Protein AF-A0AAD6U853-F1 (afdb_monomer)

pLDDT: mean 85.84, std 15.67, range [40.06, 98.5]

Foldseek 3Di:
DKWFWPDAQCLQATFTAHPPPRHGQWGWHFDQDPPPGTAKIFIAGCDDDVPPPNRDTQKMQGPVQCWIGGNNDIDHCVVQKDWDAPDPPGDIWIWGFPDPPTFIWIWDDDDQKIWTWGDDDPPPPPPDDPDDDDDDDDDDDDPDPPPPDDTHTAKMWRRPDDDPPPDRDDTIMIDGDPVCPVPPVVVVSVVRSVVSVVVVVVVVVPDDD

Structure (mmCIF, N/CA/C/O backbone):
data_AF-A0AAD6U853-F1
#
_entry.id   AF-A0AAD6U853-F1
#
loop_
_atom_site.group_PDB
_atom_site.id
_atom_site.type_symbol
_atom_site.label_atom_id
_atom_site.label_alt_id
_atom_site.label_comp_id
_atom_site.label_asym_id
_atom_site.label_entity_id
_atom_site.label_seq_id
_atom_site.pdbx_PDB_ins_code
_atom_site.Cartn_x
_atom_site.Cartn_y
_atom_site.Cartn_z
_atom_site.occupancy
_atom_site.B_iso_or_equiv
_atom_site.auth_seq_id
_atom_site.auth_comp_id
_atom_site.auth_asym_id
_atom_site.auth_atom_id
_atom_site.pdbx_PDB_model_num
ATOM 1 N N . MET A 1 1 ? -2.783 -5.940 12.384 1.00 93.94 1 MET A N 1
ATOM 2 C CA . MET A 1 1 ? -2.433 -6.941 11.362 1.00 93.94 1 MET A CA 1
ATOM 3 C C . MET A 1 1 ? -0.960 -6.801 11.086 1.00 93.94 1 MET A C 1
ATOM 5 O O . MET A 1 1 ? -0.528 -5.733 10.666 1.00 93.94 1 MET A O 1
ATOM 9 N N . ASP A 1 2 ? -0.228 -7.873 11.346 1.00 97.00 2 ASP A N 1
ATOM 10 C CA . ASP A 1 2 ? 1.174 -8.017 10.987 1.00 97.00 2 ASP A CA 1
ATOM 11 C C . ASP A 1 2 ? 1.262 -8.984 9.817 1.00 97.00 2 ASP A C 1
ATOM 13 O O . ASP A 1 2 ? 0.683 -10.073 9.851 1.00 97.00 2 ASP A O 1
ATOM 17 N N . ALA A 1 3 ? 1.944 -8.561 8.764 1.00 97.81 3 ALA A N 1
ATOM 18 C CA . ALA A 1 3 ? 2.076 -9.312 7.535 1.00 97.81 3 ALA A CA 1
ATOM 19 C C . ALA A 1 3 ? 3.433 -9.055 6.882 1.00 97.81 3 ALA A C 1
ATOM 21 O O . ALA A 1 3 ? 4.141 -8.108 7.223 1.00 97.81 3 ALA A O 1
ATOM 22 N N . PHE A 1 4 ? 3.797 -9.880 5.913 1.00 97.50 4 PHE A N 1
ATOM 23 C CA . PHE A 1 4 ? 4.998 -9.681 5.113 1.00 97.50 4 PHE A CA 1
ATOM 24 C C . PHE A 1 4 ? 4.756 -10.055 3.654 1.00 97.50 4 PHE A C 1
ATOM 26 O O . PHE A 1 4 ? 3.827 -10.790 3.322 1.00 97.50 4 PHE A O 1
ATOM 33 N N . PHE A 1 5 ? 5.599 -9.523 2.775 1.00 97.19 5 PHE A N 1
ATOM 34 C CA . PHE A 1 5 ? 5.599 -9.862 1.358 1.00 97.19 5 PHE A CA 1
ATOM 35 C C . PHE A 1 5 ? 6.526 -11.055 1.133 1.00 97.19 5 PHE A C 1
ATOM 37 O O . PHE A 1 5 ? 7.722 -10.979 1.414 1.00 97.19 5 PHE A O 1
ATOM 44 N N . ASP A 1 6 ? 5.996 -12.153 0.599 1.00 95.69 6 ASP A N 1
ATOM 45 C CA . ASP A 1 6 ? 6.772 -13.381 0.380 1.00 95.69 6 ASP A CA 1
ATOM 46 C C . ASP A 1 6 ? 7.827 -13.255 -0.738 1.00 95.69 6 ASP A C 1
ATOM 48 O O . ASP A 1 6 ? 8.760 -14.056 -0.827 1.00 95.69 6 ASP A O 1
ATOM 52 N N . ASN A 1 7 ? 7.719 -12.219 -1.574 1.00 90.69 7 ASN A N 1
ATOM 53 C CA . ASN A 1 7 ? 8.632 -11.958 -2.676 1.00 90.69 7 ASN A CA 1
ATOM 54 C C . ASN A 1 7 ? 9.566 -10.778 -2.387 1.00 90.69 7 ASN A C 1
ATOM 56 O O . ASN A 1 7 ? 9.318 -9.662 -2.849 1.00 90.69 7 ASN A O 1
ATOM 60 N N . LYS A 1 8 ? 10.666 -11.067 -1.672 1.00 84.06 8 LYS A N 1
ATOM 61 C CA . LYS A 1 8 ? 11.844 -10.199 -1.439 1.00 84.06 8 LYS A CA 1
ATOM 62 C C . LYS A 1 8 ? 11.566 -8.712 -1.696 1.00 84.06 8 LYS A C 1
ATOM 64 O O . LYS A 1 8 ? 10.888 -8.077 -0.919 1.00 84.06 8 LYS A O 1
ATOM 69 N N . THR A 1 9 ? 12.070 -8.128 -2.778 1.00 80.56 9 THR A N 1
ATOM 70 C CA . THR A 1 9 ? 11.939 -6.688 -3.049 1.00 80.56 9 THR A CA 1
ATOM 71 C C . THR A 1 9 ? 10.790 -6.348 -3.999 1.00 80.56 9 THR A C 1
ATOM 73 O O . THR A 1 9 ? 10.536 -5.171 -4.258 1.00 80.56 9 THR A O 1
ATOM 76 N N . ASN A 1 10 ? 10.088 -7.349 -4.539 1.00 90.38 10 ASN A N 1
ATOM 77 C CA . ASN A 1 10 ? 9.090 -7.152 -5.581 1.00 90.38 10 ASN A CA 1
ATOM 78 C C . ASN A 1 10 ? 7.674 -7.135 -4.998 1.00 90.38 10 ASN A C 1
ATOM 80 O O . ASN A 1 10 ? 6.937 -8.116 -5.070 1.00 90.38 10 ASN A O 1
ATOM 84 N N . LEU A 1 11 ? 7.269 -5.970 -4.492 1.00 94.31 11 LEU A N 1
ATOM 85 C CA . LEU A 1 11 ? 5.931 -5.765 -3.926 1.00 94.31 11 LEU A CA 1
ATOM 86 C C . LEU A 1 11 ? 4.792 -5.902 -4.945 1.00 94.31 11 LEU A C 1
ATOM 88 O O . LEU A 1 11 ? 3.641 -6.067 -4.556 1.00 94.31 11 LEU A O 1
ATOM 92 N N . VAL A 1 12 ? 5.084 -5.796 -6.244 1.00 95.38 12 VAL A N 1
ATOM 93 C CA . VAL A 1 12 ? 4.067 -5.758 -7.306 1.00 95.38 12 VAL A CA 1
ATOM 94 C C . VAL A 1 12 ? 3.745 -7.141 -7.880 1.00 95.38 12 VAL A C 1
ATOM 96 O O . VAL A 1 12 ? 2.877 -7.261 -8.749 1.00 95.38 12 VAL A O 1
ATOM 99 N N . SER A 1 13 ? 4.424 -8.180 -7.395 1.00 95.81 13 SER A N 1
ATOM 100 C CA . SER A 1 13 ? 4.212 -9.577 -7.768 1.00 95.81 13 SER A CA 1
ATOM 101 C C . SER A 1 13 ? 4.508 -10.485 -6.570 1.00 95.81 13 SER A C 1
ATOM 103 O O . SER A 1 13 ? 5.473 -11.247 -6.592 1.00 95.81 13 SER A O 1
ATOM 105 N N . ALA A 1 14 ? 3.710 -10.374 -5.512 1.00 97.12 14 ALA A N 1
ATOM 106 C CA . ALA A 1 14 ? 3.944 -11.021 -4.221 1.00 97.12 14 ALA A CA 1
ATOM 107 C C . ALA A 1 14 ? 2.636 -11.504 -3.593 1.00 97.12 14 ALA A C 1
ATOM 109 O O . ALA A 1 14 ? 1.564 -10.985 -3.903 1.00 97.12 14 ALA A O 1
ATOM 110 N N . ARG A 1 15 ? 2.723 -12.436 -2.647 1.00 97.69 15 ARG A N 1
ATOM 111 C CA . ARG A 1 15 ? 1.663 -12.686 -1.669 1.00 97.69 15 ARG A CA 1
ATOM 112 C C . ARG A 1 15 ? 1.961 -11.900 -0.401 1.00 97.69 15 ARG A C 1
ATOM 114 O O . ARG A 1 15 ? 3.110 -11.794 0.024 1.00 97.69 15 ARG A O 1
ATOM 121 N N . ILE A 1 16 ? 0.909 -11.339 0.175 1.00 97.62 16 ILE A N 1
ATOM 122 C CA . ILE A 1 16 ? 0.936 -10.736 1.502 1.00 97.62 16 ILE A CA 1
ATOM 123 C C . ILE A 1 16 ? 0.471 -11.826 2.458 1.00 97.62 16 ILE A C 1
ATOM 125 O O . ILE A 1 16 ? -0.694 -12.224 2.407 1.00 97.62 16 ILE A O 1
ATOM 129 N N . CYS A 1 17 ? 1.381 -12.323 3.286 1.00 97.88 17 CYS A N 1
ATOM 130 C CA . CYS A 1 17 ? 1.127 -13.407 4.229 1.00 97.88 17 CYS A CA 1
ATOM 131 C C . CYS A 1 17 ? 1.029 -12.860 5.652 1.00 97.88 17 CYS A C 1
ATOM 133 O O . CYS A 1 17 ? 1.750 -11.924 6.001 1.00 97.88 17 CYS A O 1
ATOM 135 N N . ALA A 1 18 ? 0.149 -13.433 6.468 1.00 97.88 18 ALA A N 1
ATOM 136 C CA . ALA A 1 18 ? 0.074 -13.143 7.891 1.00 97.88 18 ALA A CA 1
ATOM 137 C C . ALA A 1 18 ? 1.385 -13.540 8.583 1.00 97.88 18 ALA A C 1
ATOM 139 O O . ALA A 1 18 ? 1.948 -14.591 8.303 1.00 97.88 18 ALA A O 1
ATOM 140 N N . ALA A 1 19 ? 1.867 -12.714 9.511 1.00 97.00 19 ALA A N 1
ATOM 141 C CA . ALA A 1 19 ? 3.118 -12.989 10.220 1.00 97.00 19 ALA A CA 1
ATOM 142 C C . ALA A 1 19 ? 3.006 -14.115 11.267 1.00 97.00 19 ALA A C 1
ATOM 144 O O . ALA A 1 19 ? 4.027 -14.602 11.743 1.00 97.00 19 ALA A O 1
ATOM 145 N N . LEU A 1 20 ? 1.784 -14.487 11.670 1.00 97.19 20 LEU A N 1
ATOM 146 C CA . LEU A 1 20 ? 1.544 -15.472 12.730 1.00 97.19 20 LEU A CA 1
ATOM 147 C C . LEU A 1 20 ? 1.675 -16.919 12.235 1.00 97.19 20 LEU A C 1
ATOM 149 O O . LEU A 1 20 ? 2.210 -17.762 12.950 1.00 97.19 20 LEU A O 1
ATOM 153 N N . ASP A 1 21 ? 1.152 -17.205 11.046 1.00 97.25 21 ASP A N 1
ATOM 154 C CA . ASP A 1 21 ? 0.959 -18.561 10.521 1.00 97.25 21 ASP A CA 1
ATOM 155 C C . ASP A 1 21 ? 1.285 -18.689 9.023 1.00 97.25 21 ASP A C 1
ATOM 157 O O . ASP A 1 21 ? 0.985 -19.713 8.410 1.00 97.25 21 ASP A O 1
ATOM 161 N N . ASP A 1 22 ? 1.881 -17.654 8.423 1.00 97.19 22 ASP A N 1
ATOM 162 C CA . ASP A 1 22 ? 2.195 -17.555 6.994 1.00 97.19 22 ASP A CA 1
ATOM 163 C C . ASP A 1 22 ? 0.977 -17.723 6.063 1.00 97.19 22 ASP A C 1
ATOM 165 O O . ASP A 1 22 ? 1.134 -17.920 4.850 1.00 97.19 22 ASP A O 1
ATOM 169 N N . ALA A 1 23 ? -0.250 -17.611 6.591 1.00 97.19 23 ALA A N 1
ATOM 170 C CA . ALA A 1 23 ? -1.458 -17.739 5.792 1.00 97.19 23 ALA A CA 1
ATOM 171 C C . ALA A 1 23 ? -1.540 -16.592 4.769 1.00 97.19 23 ALA A C 1
ATOM 173 O O . ALA A 1 23 ? -1.367 -15.421 5.132 1.00 97.19 23 ALA A O 1
ATOM 174 N N . PRO A 1 24 ? -1.805 -16.875 3.480 1.00 97.06 24 PRO A N 1
ATOM 175 C CA . PRO A 1 24 ? -1.943 -15.822 2.487 1.00 97.06 24 PRO A CA 1
ATOM 176 C C . PRO A 1 24 ? -3.200 -15.004 2.798 1.00 97.06 24 PRO A C 1
ATOM 178 O O . PRO A 1 24 ? -4.291 -15.555 2.910 1.00 97.06 24 PRO A O 1
ATOM 181 N N . LEU A 1 25 ? -3.043 -13.687 2.923 1.00 96.56 25 LEU A N 1
ATOM 182 C CA . LEU A 1 25 ? -4.138 -12.733 3.122 1.00 96.56 25 LEU A CA 1
ATOM 183 C C . LEU A 1 25 ? -4.536 -12.097 1.794 1.00 96.56 25 LEU A C 1
ATOM 185 O O . LEU A 1 25 ? -5.710 -12.038 1.444 1.00 96.56 25 LEU A O 1
ATOM 189 N N . TYR A 1 26 ? -3.536 -11.689 1.011 1.00 97.50 26 TYR A N 1
ATOM 190 C CA . TYR A 1 26 ? -3.750 -11.108 -0.307 1.00 97.50 26 TYR A CA 1
ATOM 191 C C . TYR A 1 26 ? -2.734 -11.608 -1.325 1.00 97.50 26 TYR A C 1
ATOM 193 O O . TYR A 1 26 ? -1.603 -11.959 -0.992 1.00 97.50 26 TYR A O 1
ATOM 201 N N . THR A 1 27 ? -3.115 -11.558 -2.598 1.00 97.44 27 THR A N 1
ATOM 202 C CA . THR A 1 27 ? -2.198 -11.746 -3.727 1.00 97.44 27 THR A CA 1
ATOM 203 C C . THR A 1 27 ? -2.092 -10.460 -4.537 1.00 97.44 27 THR A C 1
ATOM 205 O O . THR A 1 27 ? -3.098 -9.930 -5.012 1.00 97.44 27 THR A O 1
ATOM 208 N N . VAL A 1 28 ? -0.866 -9.975 -4.727 1.00 98.06 28 VAL A N 1
ATOM 209 C CA . VAL A 1 28 ? -0.527 -8.829 -5.571 1.00 98.06 28 VAL A CA 1
ATOM 210 C C . VAL A 1 28 ? 0.021 -9.334 -6.899 1.00 98.06 28 VAL A C 1
ATOM 212 O O . VAL A 1 28 ? 1.005 -10.069 -6.935 1.00 98.06 28 VAL A O 1
ATOM 215 N N . ALA A 1 29 ? -0.583 -8.911 -8.005 1.00 97.25 29 ALA A N 1
ATOM 216 C CA . ALA A 1 29 ? -0.118 -9.262 -9.343 1.00 97.25 29 ALA A CA 1
ATOM 217 C C . ALA A 1 29 ? -0.117 -8.040 -10.256 1.00 97.25 29 ALA A C 1
ATOM 219 O O . ALA A 1 29 ? -1.042 -7.231 -10.213 1.00 97.25 29 ALA A O 1
ATOM 220 N N . THR A 1 30 ? 0.887 -7.923 -11.124 1.00 97.12 30 THR A N 1
ATOM 221 C CA . THR A 1 30 ? 0.999 -6.791 -12.051 1.00 97.12 30 THR A CA 1
ATOM 222 C C . THR A 1 30 ? 1.033 -7.238 -13.493 1.00 97.12 30 THR A C 1
ATOM 224 O O . THR A 1 30 ? 1.851 -8.060 -13.889 1.00 97.12 30 THR A O 1
ATOM 227 N N . ALA A 1 31 ? 0.148 -6.650 -14.292 1.00 95.88 31 ALA A N 1
ATOM 228 C CA . ALA A 1 31 ? 0.162 -6.767 -15.735 1.00 95.88 31 ALA A CA 1
ATOM 229 C C . ALA A 1 31 ? 1.143 -5.752 -16.335 1.00 95.88 31 ALA A C 1
ATOM 231 O O . ALA A 1 31 ? 1.129 -4.561 -15.993 1.00 95.88 31 ALA A O 1
ATOM 232 N N . HIS A 1 32 ? 1.959 -6.229 -17.270 1.00 92.31 32 HIS A N 1
ATOM 233 C CA . HIS A 1 32 ? 2.904 -5.429 -18.038 1.00 92.31 32 HIS A CA 1
ATOM 234 C C . HIS A 1 32 ? 2.444 -5.350 -19.494 1.00 92.31 32 HIS A C 1
ATOM 236 O O . HIS A 1 32 ? 1.998 -6.344 -20.063 1.00 92.31 32 HIS A O 1
ATOM 242 N N . ALA A 1 33 ? 2.560 -4.172 -20.102 1.00 88.56 33 ALA A N 1
ATOM 243 C CA . ALA A 1 33 ? 2.450 -4.030 -21.549 1.00 88.56 33 ALA A CA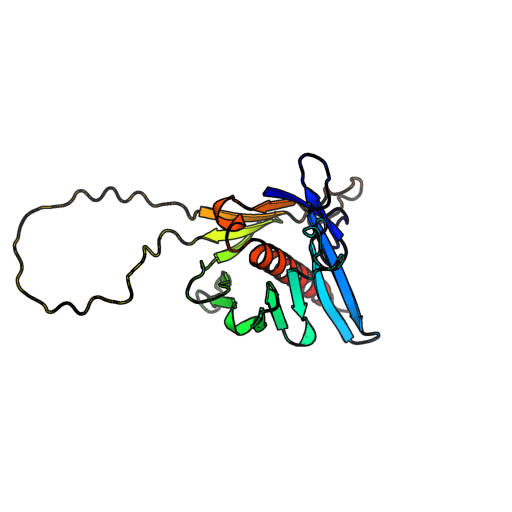 1
ATOM 244 C C . ALA A 1 33 ? 3.834 -4.221 -22.163 1.00 88.56 33 ALA A C 1
ATOM 246 O O . ALA A 1 33 ? 4.810 -3.688 -21.634 1.00 88.56 33 ALA A O 1
ATOM 247 N N . THR A 1 34 ? 3.892 -4.897 -23.312 1.00 82.75 34 THR A N 1
ATOM 248 C CA . THR A 1 34 ? 5.125 -5.297 -24.012 1.00 82.75 34 THR A CA 1
ATOM 249 C C . THR A 1 34 ? 6.168 -4.179 -24.128 1.00 82.75 34 THR A C 1
ATOM 251 O O . THR A 1 34 ? 7.355 -4.453 -24.021 1.00 82.75 34 THR A O 1
ATOM 254 N N . PHE A 1 35 ? 5.742 -2.917 -24.273 1.00 77.62 35 PHE A N 1
ATOM 255 C CA . PHE A 1 35 ? 6.648 -1.768 -24.431 1.00 77.62 35 PHE A CA 1
ATOM 256 C C . PHE A 1 35 ? 6.338 -0.562 -23.526 1.00 77.62 35 PHE A C 1
ATOM 258 O O . PHE A 1 35 ? 7.003 0.463 -23.625 1.00 77.62 35 PHE A O 1
ATOM 265 N N . ARG A 1 36 ? 5.317 -0.631 -22.659 1.00 77.31 36 ARG A N 1
ATOM 266 C CA . ARG A 1 36 ? 4.859 0.523 -21.844 1.00 77.31 36 ARG A CA 1
ATOM 267 C C . ARG A 1 36 ? 5.061 0.344 -20.337 1.00 77.31 36 ARG A C 1
ATOM 269 O O . ARG A 1 36 ? 4.559 1.143 -19.551 1.00 77.31 36 ARG A O 1
ATOM 276 N N . GLY A 1 37 ? 5.799 -0.685 -19.925 1.00 89.56 37 GLY A N 1
ATOM 277 C CA . GLY A 1 37 ? 6.029 -0.977 -18.513 1.00 89.56 37 GLY A CA 1
ATOM 278 C C . GLY A 1 37 ? 4.763 -1.470 -17.806 1.00 89.56 37 GLY A C 1
ATOM 279 O O . GLY A 1 37 ? 3.938 -2.174 -18.395 1.00 89.56 37 GLY A O 1
ATOM 280 N N . ARG A 1 38 ? 4.625 -1.141 -16.515 1.00 93.94 38 ARG A N 1
ATOM 281 C CA . ARG A 1 38 ? 3.492 -1.575 -15.682 1.00 93.94 38 ARG A CA 1
ATOM 282 C C . ARG A 1 38 ? 2.197 -0.901 -16.135 1.00 93.94 38 ARG A C 1
ATOM 284 O O . ARG A 1 38 ? 2.133 0.321 -16.234 1.00 93.94 38 ARG A O 1
ATOM 291 N N . VAL A 1 39 ? 1.152 -1.699 -16.349 1.00 95.69 39 VAL A N 1
ATOM 292 C CA . VAL A 1 39 ? -0.182 -1.215 -16.743 1.00 95.69 39 VAL A CA 1
ATOM 293 C C . VAL A 1 39 ? -1.102 -1.175 -15.535 1.00 95.69 39 VAL A C 1
ATOM 295 O O . VAL A 1 39 ? -1.636 -0.119 -15.192 1.00 95.69 39 VAL A O 1
ATOM 298 N N . ARG A 1 40 ? -1.250 -2.316 -14.855 1.00 97.12 40 ARG A N 1
ATOM 299 C CA . ARG A 1 40 ? -2.188 -2.475 -13.743 1.00 97.12 40 ARG A CA 1
ATOM 300 C C . ARG A 1 40 ? -1.639 -3.447 -12.710 1.00 97.12 40 ARG A C 1
ATOM 302 O O . ARG A 1 40 ? -1.280 -4.561 -13.069 1.00 97.12 40 ARG A O 1
ATOM 309 N N . THR A 1 41 ? -1.606 -3.036 -11.450 1.00 98.19 41 THR A N 1
ATOM 310 C CA . THR A 1 41 ? -1.382 -3.927 -10.303 1.00 98.19 41 THR A CA 1
ATOM 311 C C . THR A 1 41 ? -2.725 -4.214 -9.658 1.00 98.19 41 THR A C 1
ATOM 313 O O . THR A 1 41 ? -3.474 -3.280 -9.400 1.00 98.19 41 THR A O 1
ATOM 316 N N . VAL A 1 42 ? -3.047 -5.477 -9.411 1.00 98.19 42 VAL A N 1
ATOM 317 C CA . VAL A 1 42 ? -4.283 -5.908 -8.753 1.00 98.19 42 VAL A CA 1
ATOM 318 C C . VAL A 1 42 ? -3.954 -6.556 -7.415 1.00 98.19 42 VAL A C 1
ATOM 320 O O . VAL A 1 42 ? -2.989 -7.311 -7.314 1.00 98.19 42 VAL A O 1
ATOM 323 N N . LEU A 1 43 ? -4.768 -6.249 -6.411 1.00 98.12 43 LEU A N 1
ATOM 324 C CA . LEU A 1 43 ? -4.791 -6.876 -5.099 1.00 98.12 43 LEU A CA 1
ATOM 325 C C . LEU A 1 43 ? -6.033 -7.768 -5.039 1.00 98.12 43 LEU A C 1
ATOM 327 O O . LEU A 1 43 ? -7.158 -7.286 -5.203 1.00 98.12 43 LEU A O 1
ATOM 331 N N . ARG A 1 44 ? -5.823 -9.066 -4.845 1.00 97.38 44 ARG A N 1
ATOM 332 C CA . ARG A 1 44 ? -6.885 -10.068 -4.711 1.00 97.38 44 ARG A CA 1
ATOM 333 C C . ARG A 1 44 ? -6.935 -10.585 -3.288 1.00 97.38 44 ARG A C 1
ATOM 335 O O . ARG A 1 44 ? -5.879 -10.786 -2.691 1.00 97.38 44 ARG A O 1
ATOM 342 N N . ASP A 1 45 ? -8.141 -10.807 -2.788 1.00 95.94 45 ASP A N 1
ATOM 343 C CA . ASP A 1 45 ? -8.355 -11.529 -1.536 1.00 95.94 45 ASP A CA 1
ATOM 344 C C . ASP A 1 45 ? -7.934 -12.992 -1.717 1.00 95.94 45 ASP A C 1
ATOM 346 O O . ASP A 1 45 ? -8.325 -13.632 -2.695 1.00 95.94 45 ASP A O 1
ATOM 350 N N . ALA A 1 46 ? -7.089 -13.500 -0.821 1.00 95.25 46 ALA A N 1
ATOM 351 C CA . ALA A 1 46 ? -6.663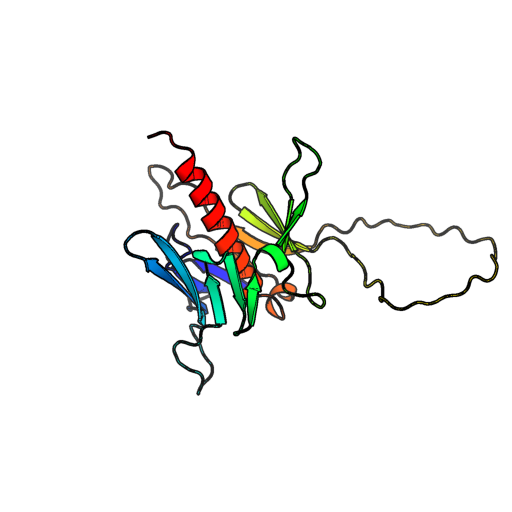 -14.895 -0.855 1.00 95.25 46 ALA A CA 1
ATOM 352 C C . ALA A 1 46 ? -7.700 -15.844 -0.229 1.00 95.25 46 ALA A C 1
ATOM 354 O O . ALA A 1 46 ? -7.675 -17.036 -0.531 1.00 95.25 46 ALA A O 1
ATOM 355 N N . ASN A 1 47 ? -8.620 -15.324 0.593 1.00 93.44 47 ASN A N 1
ATOM 356 C CA . ASN A 1 47 ? -9.632 -16.100 1.309 1.00 93.44 47 ASN A CA 1
ATOM 357 C C . ASN A 1 47 ? -11.044 -15.529 1.074 1.00 93.44 47 ASN A C 1
ATOM 359 O O . ASN A 1 47 ? -11.712 -15.120 2.028 1.00 93.44 47 ASN A O 1
ATOM 363 N N . PRO A 1 48 ? -11.532 -15.506 -0.181 1.00 91.69 48 PRO A N 1
ATOM 364 C CA . PRO A 1 48 ? -12.846 -14.956 -0.479 1.00 91.69 48 PRO A CA 1
ATOM 365 C C . PRO A 1 48 ? -13.952 -15.747 0.233 1.00 91.69 48 PRO A C 1
ATOM 367 O O . PRO A 1 48 ? -13.886 -16.973 0.357 1.00 91.69 48 PRO A O 1
ATOM 370 N N . LEU A 1 49 ? -15.007 -15.043 0.658 1.00 89.00 49 LEU A N 1
ATOM 371 C CA . LEU A 1 49 ? -16.186 -15.667 1.264 1.00 89.00 49 LEU A CA 1
ATOM 372 C C . LEU A 1 49 ? -16.780 -16.750 0.341 1.00 89.00 49 LEU A C 1
ATOM 374 O O . LEU A 1 49 ? -16.782 -16.577 -0.883 1.00 89.00 49 LEU A O 1
ATOM 378 N N . PRO A 1 50 ? -17.348 -17.840 0.888 1.00 89.94 50 PRO A N 1
ATOM 379 C CA . PRO A 1 50 ? -18.034 -18.846 0.086 1.00 89.94 50 PRO A CA 1
ATOM 380 C C . PRO A 1 50 ? -19.092 -18.211 -0.831 1.00 89.94 50 PRO A C 1
ATOM 382 O O . PRO A 1 50 ? -19.983 -17.502 -0.370 1.00 89.94 50 PRO A O 1
ATOM 385 N N . GLY A 1 51 ? -18.979 -18.452 -2.140 1.00 89.94 51 GLY A N 1
ATOM 386 C CA . GLY A 1 51 ? -19.865 -17.875 -3.160 1.00 89.94 51 GLY A CA 1
ATOM 387 C C . GLY A 1 51 ? -19.359 -16.574 -3.795 1.00 89.94 51 GLY A C 1
ATOM 388 O O . GLY A 1 51 ? -19.865 -16.188 -4.847 1.00 89.94 51 GLY A O 1
ATOM 389 N N . ALA A 1 52 ? -18.333 -15.931 -3.231 1.00 87.50 52 ALA A N 1
ATOM 390 C CA . ALA A 1 52 ? -17.620 -14.865 -3.922 1.00 87.50 52 ALA A CA 1
ATOM 391 C C . ALA A 1 52 ? -16.718 -15.448 -5.033 1.00 87.50 52 ALA A C 1
ATOM 393 O O . ALA A 1 52 ? -16.276 -16.601 -4.946 1.00 87.50 52 ALA A O 1
ATOM 394 N N . PRO A 1 53 ? -16.422 -14.676 -6.094 1.00 88.50 53 PRO A N 1
ATOM 395 C CA . PRO A 1 53 ? -15.473 -15.101 -7.115 1.00 88.50 53 PRO A CA 1
ATOM 396 C C . PRO A 1 53 ? -14.115 -15.434 -6.484 1.00 88.50 53 PRO A C 1
ATOM 398 O O . PRO A 1 53 ? -13.594 -14.647 -5.697 1.00 88.50 53 PRO A O 1
ATOM 401 N N . ARG A 1 54 ? -13.510 -16.568 -6.867 1.00 79.69 54 ARG A N 1
ATOM 402 C CA . ARG A 1 54 ? -12.183 -16.986 -6.366 1.00 79.69 54 ARG A CA 1
ATOM 403 C C . ARG A 1 54 ? -11.079 -15.954 -6.623 1.00 79.69 54 ARG A C 1
ATOM 405 O O . ARG A 1 54 ? -10.103 -15.920 -5.892 1.00 79.69 54 ARG A O 1
ATOM 412 N N . ASP A 1 55 ? -11.271 -15.101 -7.626 1.00 82.19 55 ASP A N 1
ATOM 413 C CA . ASP A 1 55 ? -10.348 -14.034 -8.008 1.00 82.19 55 ASP A CA 1
ATOM 414 C C . ASP A 1 55 ? -10.899 -12.639 -7.679 1.00 82.19 55 ASP A C 1
ATOM 416 O O . ASP A 1 55 ? -10.681 -11.690 -8.438 1.00 82.19 55 ASP A O 1
ATOM 420 N N . ALA A 1 56 ? -11.649 -12.509 -6.578 1.00 92.00 56 ALA A N 1
ATOM 421 C CA . ALA A 1 56 ? -12.222 -11.240 -6.149 1.00 92.00 56 ALA A CA 1
ATOM 422 C C . ALA A 1 56 ? -11.130 -10.163 -6.014 1.00 92.00 56 ALA A C 1
ATOM 424 O O . ALA A 1 56 ? -10.277 -10.193 -5.124 1.00 92.00 56 ALA A O 1
ATOM 425 N N . ILE A 1 57 ? -11.153 -9.197 -6.936 1.00 96.12 57 ILE A N 1
ATOM 426 C CA . ILE A 1 57 ? -10.263 -8.038 -6.912 1.00 96.12 57 ILE A CA 1
ATOM 427 C C . ILE A 1 57 ? -10.797 -7.086 -5.847 1.00 96.12 57 ILE A C 1
ATOM 429 O O . ILE A 1 57 ? -11.844 -6.464 -6.025 1.00 96.12 57 ILE A O 1
ATOM 433 N N . VAL A 1 58 ? -10.063 -6.956 -4.746 1.00 96.81 58 VAL A N 1
ATOM 434 C CA . VAL A 1 58 ? -10.402 -6.016 -3.671 1.00 96.81 58 VAL A CA 1
ATOM 435 C C . VAL A 1 58 ? -9.851 -4.624 -3.948 1.00 96.81 58 VAL A C 1
ATOM 437 O O . VAL A 1 58 ? -10.412 -3.638 -3.473 1.00 96.81 58 VAL A O 1
ATOM 440 N N . GLY A 1 59 ? -8.808 -4.516 -4.773 1.00 97.94 59 GLY A N 1
ATOM 441 C CA . GLY A 1 59 ? -8.314 -3.227 -5.225 1.00 97.94 59 GLY A CA 1
ATOM 442 C C . GLY A 1 59 ? -7.297 -3.298 -6.357 1.00 97.94 59 GLY A C 1
ATOM 443 O O . GLY A 1 59 ? -6.811 -4.368 -6.721 1.00 97.94 59 GLY A O 1
ATOM 444 N N . ALA A 1 60 ? -6.985 -2.147 -6.945 1.00 98.44 60 ALA A N 1
ATOM 445 C CA . ALA A 1 60 ? -6.033 -2.054 -8.042 1.00 98.44 60 ALA A CA 1
ATOM 446 C C . ALA A 1 60 ? -5.327 -0.695 -8.112 1.00 98.44 60 ALA A C 1
ATOM 448 O O . ALA A 1 60 ? -5.886 0.345 -7.774 1.00 98.44 60 ALA A O 1
ATOM 449 N N . ILE A 1 61 ? -4.103 -0.697 -8.632 1.00 98.50 61 ILE A N 1
ATOM 450 C CA . ILE A 1 61 ? -3.362 0.488 -9.062 1.00 98.50 61 ILE A CA 1
ATOM 451 C C . ILE A 1 61 ? -3.329 0.465 -10.586 1.00 98.50 61 ILE A C 1
ATOM 453 O O . ILE A 1 61 ? -2.749 -0.434 -11.194 1.00 98.50 61 ILE A O 1
ATOM 457 N N . ASN A 1 62 ? -3.917 1.474 -11.215 1.00 98.00 62 ASN A N 1
ATOM 458 C CA . ASN A 1 62 ? -3.865 1.655 -12.660 1.00 98.00 62 ASN A CA 1
ATOM 459 C C . ASN A 1 62 ? -2.770 2.683 -12.961 1.00 98.00 62 ASN A C 1
ATOM 461 O O . ASN A 1 62 ? -2.963 3.888 -12.779 1.00 98.00 62 ASN A O 1
ATOM 465 N N . TRP A 1 63 ? -1.596 2.199 -13.369 1.00 96.19 63 TRP A N 1
ATOM 466 C CA . TRP A 1 63 ? -0.370 2.997 -13.455 1.00 96.19 63 TRP A CA 1
ATOM 467 C C . TRP A 1 63 ? -0.425 4.047 -14.560 1.00 96.19 63 TRP A C 1
ATOM 469 O O . TRP A 1 63 ? -0.063 5.200 -14.323 1.00 96.19 63 TRP A O 1
ATOM 479 N N . ALA A 1 64 ? -0.918 3.660 -15.741 1.00 92.50 64 ALA A N 1
ATOM 480 C CA . ALA A 1 64 ? 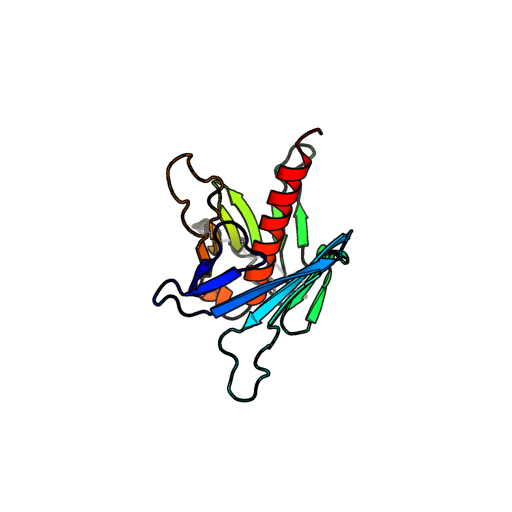-1.020 4.546 -16.899 1.00 92.50 64 ALA A CA 1
ATOM 481 C C . ALA A 1 64 ? -1.936 5.747 -16.616 1.00 92.50 64 ALA A C 1
ATOM 483 O O . ALA A 1 64 ? -1.579 6.891 -16.885 1.00 92.50 64 ALA A O 1
ATOM 484 N N . GLU A 1 65 ? -3.086 5.487 -15.997 1.00 95.19 65 GLU A N 1
ATOM 485 C CA . GLU A 1 65 ? -4.088 6.506 -15.671 1.00 95.19 65 GLU A CA 1
ATOM 486 C C . GLU A 1 65 ? -3.843 7.183 -14.314 1.00 95.19 65 GLU A C 1
ATOM 488 O O . GLU A 1 65 ? -4.544 8.126 -13.957 1.00 95.19 65 GLU A O 1
ATOM 493 N N . ARG A 1 66 ? -2.837 6.724 -13.553 1.00 96.81 66 ARG A N 1
ATOM 494 C CA . ARG A 1 66 ? -2.507 7.211 -12.205 1.00 96.81 66 ARG A CA 1
ATOM 495 C C . ARG A 1 66 ? -3.747 7.270 -11.313 1.00 96.81 66 ARG A C 1
ATOM 497 O O . ARG A 1 66 ? -4.092 8.328 -10.792 1.00 96.81 66 ARG A O 1
ATOM 504 N N . SER A 1 67 ? -4.416 6.135 -11.154 1.00 98.19 67 SER A N 1
ATOM 505 C CA . SER A 1 67 ? -5.635 6.011 -10.346 1.00 98.19 67 SER A CA 1
ATOM 506 C C . SER A 1 67 ? -5.609 4.748 -9.496 1.00 98.19 67 SER A C 1
ATOM 508 O O . SER A 1 67 ? -5.086 3.728 -9.949 1.00 98.19 67 SER A O 1
ATOM 510 N N . VAL A 1 68 ? -6.243 4.793 -8.331 1.00 98.38 68 VAL A N 1
ATOM 511 C CA . VAL A 1 68 ? -6.411 3.653 -7.425 1.00 98.38 68 VAL A CA 1
ATOM 512 C C . VAL A 1 68 ? -7.880 3.234 -7.418 1.00 98.38 68 VAL A C 1
ATOM 514 O O . VAL A 1 68 ? -8.777 4.064 -7.541 1.00 98.38 68 VAL A O 1
ATOM 517 N N . GLU A 1 69 ? -8.123 1.939 -7.314 1.00 98.19 69 GLU A N 1
ATOM 518 C CA . GLU A 1 69 ? -9.439 1.323 -7.226 1.00 98.19 69 GLU A CA 1
ATOM 519 C C . GLU A 1 69 ? -9.525 0.557 -5.907 1.00 98.19 69 GLU A C 1
ATOM 521 O O . GLU A 1 69 ? -8.642 -0.246 -5.612 1.00 98.19 69 GLU A O 1
ATOM 526 N N . VAL A 1 70 ? -10.565 0.807 -5.114 1.00 97.12 70 VAL A N 1
ATOM 527 C CA . VAL A 1 70 ? -10.830 0.103 -3.852 1.00 97.12 70 VAL A CA 1
ATOM 528 C C . VAL A 1 70 ? -12.263 -0.400 -3.907 1.00 97.12 70 VAL A C 1
ATOM 530 O O . VAL A 1 70 ? -13.189 0.394 -4.068 1.00 97.12 70 VAL A O 1
ATOM 533 N N . ARG A 1 71 ? -12.442 -1.721 -3.799 1.00 94.69 71 ARG A N 1
ATOM 534 C CA . A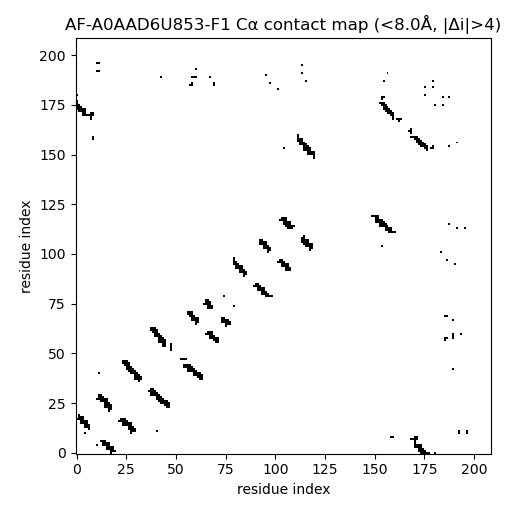RG A 1 71 ? -13.745 -2.407 -3.831 1.00 94.69 71 ARG A CA 1
ATOM 535 C C . ARG A 1 71 ? -14.625 -1.964 -5.015 1.00 94.69 71 ARG A C 1
ATOM 537 O O . ARG A 1 71 ? -15.794 -1.636 -4.845 1.00 94.69 71 ARG A O 1
ATOM 544 N N . GLY A 1 72 ? -14.034 -1.897 -6.211 1.00 94.94 72 GLY A N 1
ATOM 545 C CA . GLY A 1 72 ? -14.713 -1.511 -7.457 1.00 94.94 72 GLY A CA 1
ATOM 546 C C . GLY A 1 72 ? -14.907 -0.004 -7.666 1.00 94.94 72 GLY A C 1
ATOM 547 O O . GLY A 1 72 ? -15.299 0.418 -8.752 1.00 94.94 72 GLY A O 1
ATOM 548 N N . VAL A 1 73 ? -14.606 0.837 -6.671 1.00 97.44 73 VAL A N 1
ATOM 549 C CA . VAL A 1 73 ? -14.684 2.296 -6.811 1.00 97.44 73 VAL A CA 1
ATOM 550 C C . VAL A 1 73 ? -13.322 2.837 -7.215 1.00 97.44 73 VAL A C 1
ATOM 552 O O . VAL A 1 73 ? -12.342 2.692 -6.487 1.00 97.44 73 VAL A O 1
ATOM 555 N N . ARG A 1 74 ? -13.259 3.492 -8.373 1.00 98.00 74 ARG A N 1
ATOM 556 C CA . ARG A 1 74 ? -12.030 4.053 -8.938 1.00 98.00 74 ARG A CA 1
ATOM 557 C C . ARG A 1 74 ? -11.902 5.549 -8.649 1.00 98.00 74 ARG A C 1
ATOM 559 O O . ARG A 1 74 ? -12.854 6.298 -8.842 1.00 98.00 74 ARG A O 1
ATOM 566 N N . ARG A 1 75 ? -10.706 5.999 -8.257 1.00 98.25 75 ARG A N 1
ATOM 567 C CA . ARG A 1 75 ? -10.368 7.416 -8.035 1.00 98.25 75 ARG A CA 1
ATOM 568 C C . ARG A 1 75 ? -8.998 7.764 -8.601 1.00 98.25 75 ARG A C 1
ATOM 570 O O . ARG A 1 75 ? -8.054 6.981 -8.483 1.00 98.25 75 ARG A O 1
ATOM 577 N N . ALA A 1 76 ? -8.855 8.943 -9.205 1.00 98.25 76 ALA A N 1
ATOM 578 C CA . ALA A 1 76 ? -7.548 9.390 -9.671 1.00 98.25 76 ALA A CA 1
ATOM 579 C C . ALA A 1 76 ? -6.644 9.709 -8.474 1.00 98.25 76 ALA A C 1
ATOM 581 O O . ALA A 1 76 ? -7.086 10.295 -7.488 1.00 98.25 76 ALA A O 1
ATOM 582 N N . CYS A 1 77 ? -5.351 9.388 -8.568 1.00 97.38 77 CYS A N 1
ATOM 583 C CA . CYS A 1 77 ? -4.393 9.663 -7.498 1.00 97.38 77 CYS A CA 1
ATOM 584 C C . CYS A 1 77 ? -4.336 11.156 -7.165 1.00 97.38 77 CYS A C 1
ATOM 586 O O . CYS A 1 77 ? -4.070 11.495 -6.028 1.00 97.38 77 CYS A O 1
ATOM 588 N N . LYS A 1 78 ? -4.587 12.054 -8.125 1.00 96.56 78 LYS A N 1
ATOM 589 C CA . LYS A 1 78 ? -4.637 13.504 -7.870 1.00 96.56 78 LYS A CA 1
ATOM 590 C C . LYS A 1 78 ? -5.803 13.930 -6.962 1.00 96.56 78 LYS A C 1
ATOM 592 O O . LYS A 1 78 ? -5.691 14.963 -6.320 1.00 96.56 78 LYS A O 1
ATOM 597 N N . ASP A 1 79 ? -6.877 13.141 -6.907 1.00 97.00 79 ASP A N 1
ATOM 598 C CA . ASP A 1 79 ? -8.078 13.456 -6.123 1.00 97.00 79 ASP A CA 1
ATOM 599 C C . ASP A 1 79 ? -7.976 12.891 -4.699 1.00 97.00 79 ASP A C 1
ATOM 601 O O . ASP A 1 79 ? -8.566 13.432 -3.770 1.00 97.00 79 ASP A O 1
ATOM 605 N N . VAL A 1 80 ? -7.213 11.805 -4.523 1.00 97.31 80 VAL A N 1
ATOM 606 C CA . VAL A 1 80 ? -6.996 11.146 -3.221 1.00 97.31 80 VAL A CA 1
ATOM 607 C C . VAL A 1 80 ? -5.639 11.462 -2.597 1.00 97.31 80 VAL A C 1
ATOM 609 O O . VAL A 1 80 ? -5.394 11.078 -1.457 1.00 97.31 80 VAL A O 1
ATOM 612 N N . ARG A 1 81 ? -4.742 12.132 -3.333 1.00 96.50 81 ARG A N 1
ATOM 613 C CA . ARG A 1 81 ? -3.405 12.508 -2.872 1.00 96.50 81 ARG A CA 1
ATOM 614 C C . ARG A 1 81 ? -3.183 14.004 -2.980 1.00 96.50 81 ARG A C 1
ATOM 616 O O . ARG A 1 81 ? -3.072 14.557 -4.075 1.00 96.50 81 ARG A O 1
ATOM 623 N N . ARG A 1 82 ? -2.934 14.611 -1.832 1.00 94.94 82 ARG A N 1
ATOM 624 C CA . ARG A 1 82 ? -2.431 15.971 -1.689 1.00 94.94 82 ARG A CA 1
ATOM 625 C C . ARG A 1 82 ? -0.938 15.925 -1.395 1.00 94.94 82 ARG A C 1
ATOM 627 O O . ARG A 1 82 ? -0.393 14.945 -0.885 1.00 94.94 82 ARG A O 1
ATOM 634 N N . SER A 1 83 ? -0.217 16.962 -1.783 1.00 91.88 83 SER A N 1
ATOM 635 C CA . SER A 1 83 ? 1.161 17.122 -1.342 1.00 91.88 83 SER A CA 1
ATOM 636 C C . SER A 1 83 ? 1.387 18.558 -0.948 1.00 91.88 83 SER A C 1
ATOM 638 O O . SER A 1 83 ? 1.035 19.453 -1.709 1.00 91.88 83 SER A O 1
ATOM 640 N N . GLU A 1 84 ? 2.016 18.748 0.198 1.00 89.25 84 GLU A N 1
ATOM 641 C CA . GLU A 1 84 ? 2.443 20.056 0.663 1.00 89.25 84 GLU A CA 1
ATOM 642 C C . GLU A 1 84 ? 3.959 20.134 0.587 1.00 89.25 84 GLU A C 1
ATOM 644 O O . GLU A 1 84 ? 4.678 19.163 0.838 1.00 89.25 84 GLU A O 1
ATOM 649 N N . SER A 1 85 ? 4.446 21.296 0.179 1.00 80.44 85 SER A N 1
ATOM 650 C CA . SER A 1 85 ? 5.858 21.641 0.229 1.00 80.44 85 SER A CA 1
ATOM 651 C C . SER A 1 85 ? 5.998 22.857 1.123 1.00 80.44 85 SER A C 1
ATOM 653 O O . SER A 1 85 ? 5.449 23.911 0.799 1.00 80.44 85 SER A O 1
ATOM 655 N N . ASN A 1 86 ? 6.760 22.733 2.208 1.00 73.38 86 ASN A N 1
ATOM 656 C CA . ASN A 1 86 ? 7.089 23.862 3.079 1.00 73.38 86 ASN A CA 1
ATOM 657 C C . ASN A 1 86 ? 8.172 24.735 2.416 1.00 73.38 86 ASN A C 1
ATOM 659 O O . ASN A 1 86 ? 9.328 24.739 2.831 1.00 73.38 86 ASN A O 1
ATOM 663 N N . GLY A 1 87 ? 7.806 25.428 1.334 1.00 69.75 87 GLY A N 1
ATOM 664 C CA . GLY A 1 87 ? 8.695 26.292 0.550 1.00 69.75 87 GLY A CA 1
ATOM 665 C C . GLY A 1 87 ? 9.511 25.576 -0.536 1.00 69.75 87 GLY A C 1
ATOM 666 O O . GLY A 1 87 ? 9.356 24.380 -0.781 1.00 69.75 87 GLY A O 1
ATOM 667 N N . ILE A 1 88 ? 10.393 26.339 -1.196 1.00 64.62 88 ILE A N 1
ATOM 668 C CA . ILE A 1 88 ? 11.172 25.926 -2.386 1.00 64.62 88 ILE A CA 1
ATOM 669 C C . ILE A 1 88 ? 12.157 24.778 -2.081 1.00 64.62 88 ILE A C 1
ATOM 671 O O . ILE A 1 88 ? 12.431 23.958 -2.953 1.00 64.62 88 ILE A O 1
ATOM 675 N N . PHE A 1 89 ? 12.633 24.669 -0.837 1.00 63.62 89 PHE A N 1
ATOM 676 C CA . PHE A 1 89 ? 13.564 23.623 -0.382 1.00 63.62 89 PHE A CA 1
ATOM 677 C C . PHE A 1 89 ? 12.970 22.703 0.701 1.00 63.62 89 PHE A C 1
ATOM 679 O O . PHE A 1 89 ? 13.688 21.920 1.323 1.00 63.62 89 PHE A O 1
ATOM 686 N N . GLY A 1 90 ? 11.662 22.800 0.956 1.00 66.62 90 GLY A N 1
ATOM 687 C CA . GLY A 1 90 ? 10.997 22.023 1.997 1.00 66.62 90 GLY A CA 1
ATOM 688 C C . GLY A 1 90 ? 10.876 20.539 1.651 1.00 66.62 90 GLY A C 1
ATOM 689 O O . GLY A 1 90 ? 10.699 20.157 0.491 1.00 66.62 90 GLY A O 1
ATOM 690 N N . LYS A 1 91 ? 10.904 19.680 2.678 1.00 77.06 91 LYS A N 1
ATOM 691 C CA . LYS A 1 91 ? 10.522 18.269 2.528 1.00 77.06 91 LYS A CA 1
ATOM 692 C C . LYS A 1 91 ? 9.072 18.206 2.036 1.00 77.06 91 LYS A C 1
ATOM 694 O O . LYS A 1 91 ? 8.201 18.883 2.572 1.00 77.06 91 LYS A O 1
ATOM 699 N N . LYS A 1 92 ? 8.827 17.410 0.994 1.00 82.69 92 LYS A N 1
ATOM 700 C CA . LYS A 1 92 ? 7.487 17.216 0.436 1.00 82.69 92 LYS A CA 1
ATOM 701 C C . LYS A 1 92 ? 6.719 16.207 1.285 1.00 82.69 92 LYS A C 1
ATOM 703 O O . LYS A 1 92 ? 6.998 15.010 1.188 1.00 82.69 92 LYS A O 1
ATOM 708 N N . THR A 1 93 ? 5.741 16.685 2.041 1.00 88.19 93 THR A N 1
ATOM 709 C CA . THR A 1 93 ? 4.805 15.844 2.791 1.00 88.19 93 THR A CA 1
ATOM 710 C C . THR A 1 93 ? 3.669 15.410 1.872 1.00 88.19 93 THR A C 1
ATOM 712 O O . THR A 1 93 ? 3.223 16.167 1.002 1.00 88.19 93 THR A O 1
ATOM 715 N N . ARG A 1 94 ? 3.237 14.153 1.987 1.00 93.94 94 ARG A N 1
ATOM 716 C CA . ARG A 1 94 ? 2.170 13.586 1.156 1.00 93.94 94 ARG A CA 1
ATOM 717 C C . ARG A 1 94 ? 1.019 13.198 2.052 1.00 93.94 94 ARG A C 1
ATOM 719 O O . ARG A 1 94 ? 1.233 12.479 3.015 1.00 93.94 94 ARG A O 1
ATOM 726 N N . TYR A 1 95 ? -0.177 13.614 1.680 1.00 95.94 95 TYR A N 1
ATOM 727 C CA . TYR A 1 95 ? -1.390 13.253 2.389 1.00 95.94 95 TYR A CA 1
ATOM 728 C C . TYR A 1 95 ? -2.273 12.429 1.472 1.00 95.94 95 TYR A C 1
ATOM 730 O O . TYR A 1 95 ? -2.400 12.740 0.282 1.00 95.94 95 TYR A O 1
ATOM 738 N N . TRP A 1 96 ? -2.848 11.368 2.017 1.00 97.38 96 TRP A N 1
ATOM 739 C CA . TRP A 1 96 ? -3.696 10.435 1.298 1.00 97.38 96 TRP A CA 1
ATOM 740 C C . TRP A 1 96 ? -5.031 10.293 2.013 1.00 97.38 96 TRP A C 1
ATOM 742 O O . TRP A 1 96 ? -5.071 9.944 3.187 1.00 97.38 96 TRP A O 1
ATOM 752 N N . ARG A 1 97 ? -6.127 10.524 1.297 1.00 96.62 97 ARG A N 1
ATOM 753 C CA . ARG A 1 97 ? -7.489 10.373 1.813 1.00 96.62 97 ARG A CA 1
ATOM 754 C C . ARG A 1 97 ? -8.367 9.763 0.735 1.00 96.62 97 ARG A C 1
ATOM 756 O O . ARG A 1 97 ? -8.457 10.306 -0.364 1.00 96.62 97 ARG A O 1
ATOM 763 N N . TRP A 1 98 ? -9.037 8.655 1.043 1.00 96.75 98 TRP A N 1
ATOM 764 C CA . TRP A 1 98 ? -9.875 7.968 0.056 1.00 96.75 98 TRP A CA 1
ATOM 765 C C . TRP A 1 98 ? -11.123 8.774 -0.341 1.00 96.75 98 TRP A C 1
ATOM 767 O O . TRP A 1 98 ? -11.511 8.797 -1.509 1.00 96.75 98 TRP A O 1
ATOM 777 N N . GLY A 1 99 ? -11.750 9.458 0.616 1.00 94.25 99 GLY A N 1
ATOM 778 C CA . GLY A 1 99 ? -12.949 10.267 0.401 1.00 94.25 99 GLY A CA 1
ATOM 779 C C . GLY A 1 99 ? -13.238 11.193 1.586 1.00 94.25 99 GLY A C 1
ATOM 780 O O . GLY A 1 99 ? -12.566 11.090 2.607 1.00 94.25 99 GLY A O 1
ATOM 781 N N . PRO A 1 100 ? -14.221 12.102 1.472 1.00 91.00 100 PRO A N 1
ATOM 782 C CA . PRO A 1 100 ? -14.478 13.136 2.479 1.00 91.00 100 PRO A CA 1
ATOM 783 C C . PRO A 1 100 ? -14.857 12.583 3.862 1.00 91.00 100 PRO A C 1
ATOM 785 O O . PRO A 1 100 ? -14.460 13.165 4.858 1.00 91.00 100 PRO A O 1
ATOM 788 N N . GLY A 1 101 ? -15.550 11.442 3.934 1.00 91.06 101 GLY A N 1
ATOM 789 C CA . GLY A 1 101 ? -15.888 10.767 5.197 1.00 91.06 101 GLY A CA 1
ATOM 790 C C . GLY A 1 101 ? -14.831 9.772 5.683 1.00 91.06 101 GLY A C 1
ATOM 791 O O . GLY A 1 101 ? -15.166 8.825 6.385 1.00 91.06 101 GLY A O 1
ATOM 792 N N . ARG A 1 102 ? -13.582 9.894 5.223 1.00 92.88 102 ARG A N 1
ATOM 793 C CA . ARG A 1 102 ? -12.488 8.966 5.540 1.00 92.88 102 ARG A CA 1
ATOM 794 C C . ARG A 1 102 ? -11.305 9.729 6.096 1.00 92.88 102 ARG A C 1
ATOM 796 O O . ARG A 1 102 ? -11.105 10.900 5.768 1.00 92.88 102 ARG A O 1
ATOM 803 N N . LYS A 1 103 ? -10.509 9.042 6.910 1.00 93.88 103 LYS A N 1
ATOM 804 C CA . LYS A 1 103 ? -9.336 9.633 7.547 1.00 93.88 103 LYS A CA 1
ATOM 805 C C . LYS A 1 103 ? -8.313 10.037 6.483 1.00 93.88 103 LYS A C 1
ATOM 807 O O . LYS A 1 103 ? -8.156 9.369 5.457 1.00 93.88 103 LYS A O 1
ATOM 812 N N . GLU A 1 104 ? -7.651 11.167 6.709 1.00 94.75 104 GLU A N 1
ATOM 813 C CA . GLU A 1 104 ? -6.488 11.573 5.924 1.00 94.75 104 GLU A CA 1
ATOM 814 C C . GLU A 1 104 ? -5.224 11.071 6.619 1.00 94.75 104 GLU A C 1
ATOM 816 O O . GLU A 1 104 ? -5.077 11.197 7.832 1.00 94.75 104 GLU A O 1
ATOM 821 N N . TYR A 1 105 ? -4.318 10.496 5.839 1.00 95.94 105 TYR A N 1
ATOM 822 C CA . TYR A 1 105 ? -3.075 9.920 6.324 1.00 95.94 105 TYR A CA 1
ATOM 823 C C . TYR A 1 105 ? -1.892 10.713 5.797 1.00 95.94 105 TYR A C 1
ATOM 825 O O . TYR A 1 105 ? -1.728 10.857 4.583 1.00 95.94 105 TYR A O 1
ATOM 833 N N . GLU A 1 106 ? -1.031 11.171 6.695 1.00 95.56 106 GLU A N 1
ATOM 834 C CA . GLU A 1 106 ? 0.279 11.695 6.342 1.00 95.56 106 GLU A CA 1
ATOM 835 C C . GLU A 1 106 ? 1.232 10.529 6.058 1.00 95.56 106 GLU A C 1
ATOM 837 O O . GLU A 1 106 ? 1.481 9.684 6.916 1.00 95.56 106 GLU A O 1
ATOM 842 N N . LEU A 1 107 ? 1.783 10.476 4.848 1.00 96.00 107 LEU A N 1
ATOM 843 C CA . LEU A 1 107 ? 2.772 9.485 4.448 1.00 96.00 107 LEU A CA 1
ATOM 844 C C . LEU A 1 107 ? 4.184 10.063 4.480 1.00 96.00 107 LEU A C 1
ATOM 846 O O . LEU A 1 107 ? 4.527 10.963 3.706 1.00 96.00 107 LEU A O 1
ATOM 850 N N . THR A 1 108 ? 5.032 9.447 5.297 1.00 94.06 108 THR A N 1
ATOM 851 C CA . THR A 1 108 ? 6.455 9.773 5.413 1.00 94.06 108 THR A CA 1
ATOM 852 C C . THR A 1 108 ? 7.314 8.546 5.119 1.00 94.06 108 THR A C 1
ATOM 854 O O . THR A 1 108 ? 6.918 7.415 5.390 1.00 94.06 108 THR A O 1
ATOM 857 N N . TYR A 1 109 ? 8.491 8.766 4.532 1.00 93.31 109 TYR A N 1
ATOM 858 C CA . TYR A 1 109 ? 9.499 7.724 4.332 1.00 93.31 109 TYR A CA 1
ATOM 859 C C . TYR A 1 109 ? 10.747 8.082 5.128 1.00 93.31 109 TYR A C 1
ATOM 861 O O . TYR A 1 109 ? 11.374 9.110 4.858 1.00 93.31 109 TYR A O 1
ATOM 869 N N . THR A 1 110 ? 11.103 7.257 6.110 1.00 92.38 110 THR A N 1
ATOM 870 C CA . THR A 1 110 ? 12.302 7.434 6.939 1.00 92.38 110 THR A CA 1
ATOM 871 C C . THR A 1 110 ? 12.921 6.076 7.252 1.00 92.38 110 THR A C 1
ATOM 873 O O . THR A 1 110 ? 12.198 5.128 7.520 1.00 92.38 110 THR A O 1
ATOM 876 N N . HIS A 1 111 ? 14.253 5.979 7.206 1.00 90.44 111 HIS A N 1
ATOM 877 C CA . HIS A 1 111 ? 15.003 4.764 7.570 1.00 90.44 111 HIS A CA 1
ATOM 878 C C . HIS A 1 111 ? 14.456 3.463 6.953 1.00 90.44 111 HIS A C 1
ATOM 880 O O . HIS A 1 111 ? 14.252 2.487 7.659 1.00 90.44 111 HIS A O 1
ATOM 886 N N . GLU A 1 112 ? 14.212 3.457 5.637 1.00 92.25 112 GLU A N 1
ATOM 887 C CA . GLU A 1 112 ? 13.707 2.272 4.913 1.00 92.25 112 GLU A CA 1
ATOM 888 C C . GLU A 1 112 ? 12.271 1.859 5.271 1.00 92.25 112 GLU A C 1
ATOM 890 O O . GLU A 1 112 ? 11.800 0.795 4.877 1.00 92.25 112 GLU A O 1
ATOM 895 N N . GLU A 1 113 ? 11.533 2.730 5.957 1.00 95.19 113 GLU A N 1
ATOM 896 C CA . GLU A 1 113 ? 10.142 2.505 6.317 1.00 95.19 113 GLU A CA 1
ATOM 897 C C . GLU A 1 113 ? 9.242 3.611 5.766 1.00 95.19 113 GLU A C 1
ATOM 899 O O . GLU A 1 113 ? 9.489 4.807 5.950 1.00 95.19 113 GLU A O 1
ATOM 904 N N . TRP A 1 114 ? 8.142 3.204 5.141 1.00 96.44 114 TRP A N 1
ATOM 905 C CA . TRP A 1 114 ? 6.976 4.057 4.963 1.00 96.44 114 TRP A CA 1
ATOM 906 C C . TRP A 1 114 ? 6.126 4.029 6.224 1.00 96.44 114 TRP A C 1
ATOM 908 O O . TRP A 1 114 ? 5.838 2.955 6.752 1.00 96.44 114 TRP A O 1
ATOM 918 N N . LYS A 1 115 ? 5.679 5.200 6.673 1.00 96.50 115 LYS A N 1
ATOM 919 C CA . LYS A 1 115 ? 4.746 5.359 7.791 1.00 96.50 115 LYS A CA 1
ATOM 920 C C . LYS A 1 115 ? 3.557 6.185 7.332 1.00 96.50 115 LYS A C 1
ATOM 922 O O . LYS A 1 115 ? 3.742 7.268 6.779 1.00 96.50 115 LYS A O 1
ATOM 927 N N . ALA A 1 116 ? 2.362 5.654 7.552 1.00 96.69 116 ALA A N 1
ATOM 928 C CA . ALA A 1 116 ? 1.105 6.369 7.423 1.00 96.69 116 ALA A CA 1
ATOM 929 C C . ALA A 1 116 ? 0.663 6.786 8.826 1.00 96.69 116 ALA A C 1
ATOM 931 O O . ALA A 1 116 ? 0.360 5.933 9.664 1.00 96.69 116 ALA A O 1
ATOM 932 N N . MET A 1 117 ? 0.664 8.087 9.077 1.00 95.38 117 MET A N 1
ATOM 933 C CA . MET A 1 117 ? 0.320 8.693 10.356 1.00 95.38 117 MET A CA 1
ATOM 934 C C . MET A 1 117 ? -1.048 9.357 10.250 1.00 95.38 117 MET A C 1
ATOM 936 O O . MET A 1 117 ? -1.366 9.970 9.231 1.00 95.38 117 MET A O 1
ATOM 940 N N . LEU A 1 118 ? -1.852 9.246 11.299 1.00 92.38 118 LEU A N 1
ATOM 941 C CA . LEU A 1 118 ? -3.018 10.095 11.481 1.00 92.38 118 LEU A CA 1
ATOM 942 C C . LEU A 1 118 ? -2.541 11.428 12.063 1.00 92.38 118 LEU A C 1
ATOM 944 O O . LEU A 1 118 ? -1.807 11.412 13.059 1.00 92.38 118 LEU A O 1
ATOM 948 N N . PRO A 1 119 ? -2.916 12.566 11.458 1.00 86.19 119 PRO A N 1
ATOM 949 C CA . PRO A 1 119 ? -2.630 13.859 12.052 1.00 86.19 119 PRO A CA 1
ATOM 950 C C . PRO A 1 119 ? -3.285 13.927 13.444 1.00 86.19 119 PRO A C 1
ATOM 952 O O . PRO A 1 119 ? -4.396 13.411 13.604 1.00 86.19 119 PRO A O 1
ATOM 955 N N . PRO A 1 120 ? -2.605 14.511 14.448 1.00 81.19 120 PRO A N 1
ATOM 956 C CA . PRO A 1 120 ? -3.168 14.668 15.783 1.00 81.19 120 PRO A CA 1
ATOM 957 C C . PRO A 1 120 ? -4.439 15.508 15.669 1.00 81.19 120 PRO A C 1
ATOM 959 O O . PRO A 1 120 ? -4.401 16.563 15.038 1.00 81.19 120 PRO A O 1
ATOM 962 N N . ASP A 1 121 ? -5.542 14.963 16.186 1.00 63.72 121 ASP A N 1
ATOM 963 C CA . ASP A 1 121 ? -6.911 15.478 16.145 1.00 63.72 121 ASP A CA 1
ATOM 964 C C . ASP A 1 121 ? -7.094 16.784 15.350 1.00 63.72 121 ASP A C 1
ATOM 966 O O . ASP A 1 121 ? -7.085 17.896 15.875 1.00 63.72 121 ASP A O 1
ATOM 970 N N . THR A 1 122 ? -7.428 16.630 14.068 1.00 52.59 122 THR A N 1
ATOM 971 C CA . THR A 1 122 ? -8.514 17.453 13.523 1.00 52.59 122 THR A CA 1
ATOM 972 C C . THR A 1 122 ? -9.787 16.897 14.143 1.00 52.59 122 THR A C 1
ATOM 974 O 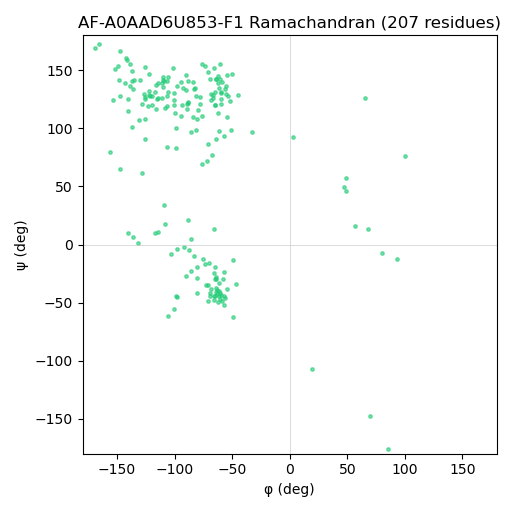O . THR A 1 122 ? -10.531 16.172 13.489 1.00 52.59 122 THR A O 1
ATOM 977 N N . ALA A 1 123 ? -9.958 17.149 15.448 1.00 47.69 123 ALA A N 1
ATOM 978 C CA . ALA A 1 123 ? -11.179 16.853 16.172 1.00 47.69 123 ALA A CA 1
ATOM 979 C C . ALA A 1 123 ? -12.322 17.323 15.289 1.00 47.69 123 ALA A C 1
ATOM 981 O O . ALA A 1 123 ? -12.251 18.444 14.778 1.00 47.69 123 ALA A O 1
ATOM 982 N N . ASP A 1 124 ? -13.283 16.431 15.057 1.00 47.59 124 ASP A N 1
ATOM 983 C CA . ASP A 1 124 ? -14.507 16.674 14.317 1.00 47.59 124 ASP A CA 1
ATOM 984 C C . ASP A 1 124 ? -14.956 18.121 14.535 1.00 47.59 124 ASP A C 1
ATOM 986 O O . ASP A 1 124 ? -15.545 18.452 15.561 1.00 47.59 124 ASP A O 1
ATOM 990 N N . VAL A 1 125 ? -14.619 19.015 13.602 1.00 50.81 125 VAL A N 1
ATOM 991 C CA . VAL A 1 125 ? -15.289 20.301 13.509 1.00 50.81 125 VAL A CA 1
ATOM 992 C C . VAL A 1 125 ? -16.545 19.928 12.745 1.00 50.81 125 VAL A C 1
ATOM 994 O O . VAL A 1 125 ? -16.453 19.725 11.528 1.00 50.81 125 VAL A O 1
ATOM 997 N N . PRO A 1 126 ? -17.693 19.714 13.417 1.00 45.38 126 PRO A N 1
ATOM 998 C CA . PRO A 1 126 ? -18.928 19.490 12.697 1.00 45.38 126 PRO A CA 1
ATOM 999 C C . PRO A 1 126 ? -19.084 20.658 11.728 1.00 45.38 126 PRO A C 1
ATOM 1001 O O . PRO A 1 126 ? -18.977 21.820 12.117 1.00 45.38 126 PRO A O 1
ATOM 1004 N N . ALA A 1 127 ? -19.306 20.346 10.454 1.00 54.44 127 ALA A N 1
ATOM 1005 C CA . ALA A 1 127 ? -19.476 21.327 9.387 1.00 54.44 127 ALA A CA 1
ATOM 1006 C C . ALA A 1 127 ? -20.755 22.185 9.539 1.00 54.44 127 ALA A C 1
ATOM 1008 O O . ALA A 1 127 ? -21.129 22.882 8.604 1.00 54.44 127 ALA A O 1
ATOM 1009 N N . ASP A 1 128 ? -21.401 22.149 10.706 1.00 56.59 128 ASP A N 1
ATOM 1010 C CA . ASP A 1 128 ? -22.633 22.847 11.040 1.00 56.59 128 ASP A CA 1
ATOM 1011 C C . ASP A 1 128 ? -22.530 23.456 12.443 1.00 56.59 128 ASP A C 1
ATOM 1013 O O . ASP A 1 128 ? -22.703 22.781 13.459 1.00 56.59 128 ASP A O 1
ATOM 1017 N N . ALA A 1 129 ? -22.268 24.759 12.492 1.00 47.47 129 ALA A N 1
ATOM 1018 C CA . ALA A 1 129 ? -22.708 25.622 13.580 1.00 47.47 129 ALA A CA 1
ATOM 1019 C C . ALA A 1 129 ? -22.782 27.062 13.065 1.00 47.47 129 ALA A C 1
ATOM 1021 O O . ALA A 1 129 ? -21.905 27.891 13.305 1.00 47.47 129 ALA A O 1
ATOM 1022 N N . ASP A 1 130 ? -23.870 27.338 12.356 1.00 57.34 130 ASP A N 1
ATOM 1023 C CA . ASP A 1 130 ? -24.513 28.645 12.376 1.00 57.34 130 ASP A CA 1
ATOM 1024 C C . ASP A 1 130 ? -24.744 29.036 13.851 1.00 57.34 130 ASP A C 1
ATOM 1026 O O . ASP A 1 130 ? -25.634 28.513 14.526 1.00 57.34 130 ASP A O 1
ATOM 1030 N N . ARG A 1 131 ? -23.852 29.856 14.417 1.00 52.47 131 ARG A N 1
ATOM 1031 C CA . ARG A 1 131 ? -24.010 30.435 15.756 1.00 52.47 131 ARG A CA 1
ATOM 1032 C C . ARG A 1 131 ? -23.760 31.931 15.700 1.00 52.47 131 ARG A C 1
ATOM 1034 O O . ARG A 1 131 ? -22.633 32.404 15.572 1.00 52.47 131 ARG A O 1
ATOM 1041 N N . THR A 1 132 ? -24.870 32.640 15.828 1.00 58.16 132 THR A N 1
ATOM 1042 C CA . THR A 1 132 ? -25.008 34.058 16.141 1.00 58.16 132 THR A CA 1
ATOM 1043 C C . THR A 1 132 ? -24.180 34.447 17.376 1.00 58.16 132 THR A C 1
ATOM 1045 O O . THR A 1 132 ? -24.049 33.645 18.306 1.00 58.16 132 THR A O 1
ATOM 1048 N N . PRO A 1 133 ? -23.635 35.675 17.420 1.00 61.88 133 PRO A N 1
ATOM 1049 C CA . PRO A 1 133 ? -22.830 36.145 18.535 1.00 61.88 133 PRO A CA 1
ATOM 1050 C C . PRO A 1 133 ? -23.726 36.775 19.603 1.00 61.88 133 PRO A C 1
ATOM 1052 O O . PRO A 1 133 ? -24.379 37.771 19.320 1.00 61.88 133 PRO A O 1
ATOM 1055 N N . ASP A 1 134 ? -23.701 36.263 20.834 1.00 51.41 134 ASP A N 1
ATOM 1056 C CA . ASP A 1 134 ? -24.158 37.034 21.991 1.00 51.41 134 ASP A CA 1
ATOM 1057 C C . ASP A 1 134 ? -23.268 36.813 23.224 1.00 51.41 134 ASP A C 1
ATOM 1059 O O . ASP A 1 134 ? -23.208 35.735 23.804 1.00 51.41 134 ASP A O 1
ATOM 1063 N N . THR A 1 135 ? -22.630 37.929 23.588 1.00 58.47 135 THR A N 1
ATOM 1064 C CA . THR A 1 135 ? -22.264 38.444 24.921 1.00 58.47 135 THR A CA 1
ATOM 1065 C C . THR A 1 135 ? -21.241 37.684 25.801 1.00 58.47 135 THR A C 1
ATOM 1067 O O . THR A 1 135 ? -21.430 36.514 26.120 1.00 58.47 135 THR A O 1
ATOM 1070 N N . PRO A 1 136 ? -20.170 38.366 26.279 1.00 60.22 136 PRO A N 1
ATOM 1071 C CA . PRO A 1 136 ? -19.109 37.760 27.076 1.00 60.22 136 PRO A CA 1
ATOM 1072 C C . PRO A 1 136 ? -19.405 37.832 28.578 1.00 60.22 136 PRO A C 1
ATOM 1074 O O . PRO A 1 136 ? -19.672 38.914 29.103 1.00 60.22 136 PRO A O 1
ATOM 1077 N N . ASP A 1 137 ? -19.232 36.711 29.281 1.00 49.31 137 ASP A N 1
ATOM 1078 C CA . ASP A 1 137 ? -18.998 36.723 30.725 1.00 49.31 137 ASP A CA 1
ATOM 1079 C C . ASP A 1 137 ? -17.554 36.310 31.039 1.00 49.31 137 ASP A C 1
ATOM 1081 O O . ASP A 1 137 ? -16.969 35.408 30.435 1.00 49.31 137 ASP A O 1
ATOM 1085 N N . LYS A 1 138 ? -16.957 37.078 31.945 1.00 66.69 138 LYS A N 1
ATOM 1086 C CA . LYS A 1 138 ? -15.553 37.064 32.343 1.00 66.69 138 LYS A CA 1
ATOM 1087 C C . LYS A 1 138 ? -15.379 36.091 33.507 1.00 66.69 138 LYS A C 1
ATOM 1089 O O . LYS A 1 138 ? -16.146 36.131 34.460 1.00 66.69 138 LYS A O 1
ATOM 1094 N N . SER A 1 139 ? -14.218 35.435 33.530 1.00 60.03 139 SER A N 1
ATOM 1095 C CA . SER A 1 139 ? -13.555 34.851 34.716 1.00 60.03 139 SER A CA 1
ATOM 1096 C C . SER A 1 139 ? -13.716 33.342 34.916 1.00 60.03 139 SER A C 1
ATOM 1098 O O . SER A 1 139 ? -14.356 32.886 35.854 1.00 60.03 139 SER A O 1
ATOM 1100 N N . ALA A 1 140 ? -12.977 32.563 34.129 1.00 53.50 140 ALA A N 1
ATOM 1101 C CA . ALA A 1 140 ? -12.279 31.385 34.640 1.00 53.50 140 ALA A CA 1
ATOM 1102 C C . ALA A 1 140 ? -11.072 31.116 33.737 1.00 53.50 140 ALA A C 1
ATOM 1104 O O . ALA A 1 140 ? -11.208 31.039 32.521 1.00 53.50 140 ALA A O 1
ATOM 1105 N N . LYS A 1 141 ? -9.878 31.047 34.328 1.00 58.62 141 LYS A N 1
ATOM 1106 C CA . LYS A 1 141 ? -8.621 30.744 33.638 1.00 58.62 141 LYS A CA 1
ATOM 1107 C C . LYS A 1 141 ? -8.519 29.213 33.547 1.00 58.62 141 LYS A C 1
ATOM 1109 O O . LYS A 1 141 ? -8.357 28.601 34.601 1.00 58.62 141 LYS A O 1
ATOM 1114 N N . PRO A 1 142 ? -8.648 28.580 32.367 1.00 52.84 142 PRO A N 1
ATOM 1115 C CA . PRO A 1 142 ? -8.465 27.143 32.255 1.00 52.84 142 PRO A CA 1
ATOM 1116 C C . PRO A 1 142 ? -6.964 26.858 32.208 1.00 52.84 142 PRO A C 1
ATOM 1118 O O . PRO A 1 142 ? -6.272 27.277 31.278 1.00 52.84 142 PRO A O 1
ATOM 1121 N N . GLU A 1 143 ? -6.456 26.163 33.223 1.00 57.34 143 GLU A N 1
ATOM 1122 C CA . GLU A 1 143 ? -5.171 25.471 33.143 1.00 57.34 143 GLU A CA 1
ATOM 1123 C C . GLU A 1 143 ? -5.298 24.416 32.041 1.00 57.34 143 GLU A C 1
ATOM 1125 O O . GLU A 1 143 ? -5.912 23.366 32.210 1.00 57.34 143 GLU A O 1
ATOM 1130 N N . THR A 1 144 ? -4.820 24.783 30.854 1.00 51.75 1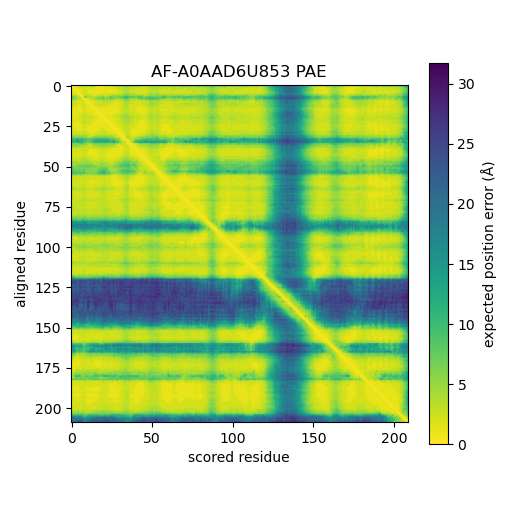44 THR A N 1
ATOM 1131 C CA . THR A 1 144 ? -4.817 23.928 29.672 1.00 51.75 144 THR A CA 1
ATOM 1132 C C . THR A 1 144 ? -3.548 23.100 29.751 1.00 51.75 144 THR A C 1
ATOM 1134 O O . THR A 1 144 ? -2.465 23.574 29.416 1.00 51.75 144 THR A O 1
ATOM 1137 N N . ASP A 1 145 ? -3.682 21.884 30.268 1.00 52.72 145 ASP A N 1
ATOM 1138 C CA . ASP A 1 145 ? -2.663 20.850 30.149 1.00 52.72 145 ASP A CA 1
ATOM 1139 C C . ASP A 1 145 ? -2.674 20.399 28.678 1.00 52.72 145 ASP A C 1
ATOM 1141 O O . ASP A 1 145 ? -3.448 19.532 28.269 1.00 52.72 145 ASP A O 1
ATOM 1145 N N . GLU A 1 146 ? -1.916 21.110 27.835 1.00 55.12 146 GLU A N 1
ATOM 1146 C CA . GLU A 1 146 ? -1.719 20.789 26.420 1.00 55.12 146 GLU A CA 1
ATOM 1147 C C . GLU A 1 146 ? -0.921 19.482 26.317 1.00 55.12 146 GLU A C 1
ATOM 1149 O O . GLU A 1 146 ? 0.280 19.461 26.036 1.00 55.12 146 GLU A O 1
ATOM 1154 N N . SER A 1 147 ? -1.599 18.356 26.537 1.00 58.22 147 SER A N 1
ATOM 1155 C CA . SER A 1 147 ? -1.090 17.043 26.175 1.00 58.22 147 SER A CA 1
ATOM 1156 C C . SER A 1 147 ? -0.971 17.005 24.653 1.00 58.22 147 SER A C 1
ATOM 1158 O O . SER A 1 147 ? -1.928 16.699 23.941 1.00 58.22 147 SER A O 1
ATOM 1160 N N . LYS A 1 148 ? 0.202 17.387 24.149 1.00 62.00 148 LYS A N 1
ATOM 1161 C CA . LYS A 1 148 ? 0.594 17.293 22.746 1.00 62.00 148 LYS A CA 1
ATOM 1162 C C . LYS A 1 148 ? 0.468 15.830 22.321 1.00 62.00 148 LYS A C 1
ATOM 1164 O O . LYS A 1 148 ? 1.365 15.033 22.574 1.00 62.00 148 LYS A O 1
ATOM 1169 N N . GLN A 1 149 ? -0.681 15.464 21.759 1.00 62.44 149 GLN A N 1
ATOM 1170 C CA . GLN A 1 149 ? -0.916 14.107 21.291 1.00 62.44 149 GLN A CA 1
ATOM 1171 C C . GLN A 1 149 ? 0.042 13.835 20.136 1.00 62.44 149 GLN A C 1
ATOM 1173 O O . GLN A 1 149 ? 0.047 14.549 19.130 1.00 62.44 149 GLN A O 1
ATOM 1178 N N . ASP A 1 150 ? 0.886 12.822 20.300 1.00 74.50 150 ASP A N 1
ATOM 1179 C CA . ASP A 1 150 ? 1.739 12.362 19.218 1.00 74.50 150 ASP A CA 1
ATOM 1180 C C . ASP A 1 150 ? 0.866 11.803 18.083 1.00 74.50 150 ASP A C 1
ATOM 1182 O O . ASP A 1 150 ? -0.154 11.155 18.345 1.00 74.50 150 ASP A O 1
ATOM 1186 N N . PRO A 1 151 ? 1.241 12.037 16.812 1.00 82.06 151 PRO A N 1
ATOM 1187 C CA . PRO A 1 151 ? 0.497 11.512 15.676 1.00 82.06 151 PRO A CA 1
ATOM 1188 C C . PRO A 1 151 ? 0.364 9.989 15.788 1.00 82.06 151 PRO A C 1
ATOM 1190 O O . PRO A 1 151 ? 1.350 9.272 15.986 1.00 82.06 151 PRO A O 1
ATOM 1193 N N . ALA A 1 152 ? -0.858 9.481 15.640 1.00 91.94 152 ALA A N 1
ATOM 1194 C CA . ALA A 1 152 ? -1.128 8.059 15.800 1.00 91.94 152 ALA A CA 1
ATOM 1195 C C . ALA A 1 152 ? -0.698 7.281 14.546 1.00 91.94 152 ALA A C 1
ATOM 1197 O O . ALA A 1 152 ? -1.107 7.591 13.426 1.00 91.94 152 ALA A O 1
ATOM 1198 N N . LEU A 1 153 ? 0.117 6.237 14.711 1.00 94.62 153 LEU A N 1
ATOM 1199 C CA . LEU A 1 153 ? 0.523 5.366 13.606 1.00 94.62 153 LEU A CA 1
ATOM 1200 C C . LEU A 1 153 ? -0.682 4.553 13.101 1.00 94.62 153 LEU A C 1
ATOM 1202 O O . LEU A 1 153 ? -1.307 3.818 13.862 1.00 94.62 153 LEU A O 1
ATOM 1206 N N . ALA A 1 154 ? -0.990 4.644 11.808 1.00 96.00 154 ALA A N 1
ATOM 1207 C CA . ALA A 1 154 ? -2.043 3.852 11.170 1.00 96.00 154 ALA A CA 1
ATOM 1208 C C . ALA A 1 154 ? -1.481 2.632 10.436 1.00 96.00 154 ALA A C 1
ATOM 1210 O O . ALA A 1 154 ? -2.013 1.527 10.543 1.00 96.00 154 ALA A O 1
ATOM 1211 N N . ALA A 1 155 ? -0.391 2.829 9.694 1.00 97.44 155 ALA A N 1
ATOM 1212 C CA . ALA A 1 155 ? 0.254 1.760 8.948 1.00 97.44 155 ALA A CA 1
ATOM 1213 C C . ALA A 1 155 ? 1.758 1.987 8.819 1.00 97.44 155 ALA A C 1
ATOM 1215 O O . ALA A 1 155 ? 2.236 3.122 8.795 1.00 97.44 155 ALA A O 1
ATOM 1216 N N . ARG A 1 156 ? 2.502 0.896 8.671 1.00 97.31 156 ARG A N 1
ATOM 1217 C CA . ARG A 1 156 ? 3.936 0.899 8.406 1.00 97.31 156 ARG A CA 1
ATOM 1218 C C . ARG A 1 156 ? 4.279 -0.163 7.371 1.00 97.31 156 ARG A C 1
ATOM 1220 O O . ARG A 1 156 ? 3.807 -1.289 7.473 1.00 97.31 156 ARG A O 1
ATOM 1227 N N . LEU A 1 157 ? 5.131 0.187 6.414 1.00 97.50 157 LEU A N 1
ATOM 1228 C CA . LEU A 1 157 ? 5.730 -0.749 5.465 1.00 97.50 157 LEU A CA 1
ATOM 1229 C C . LEU A 1 157 ? 7.253 -0.601 5.520 1.00 97.50 157 LEU A C 1
ATOM 1231 O O . LEU A 1 157 ? 7.790 0.399 5.046 1.00 97.50 157 LEU A O 1
ATOM 1235 N N . ALA A 1 158 ? 7.936 -1.587 6.094 1.00 96.56 158 ALA A N 1
ATOM 1236 C CA . ALA A 1 158 ? 9.392 -1.662 6.127 1.00 96.56 158 ALA A CA 1
ATOM 1237 C C . ALA A 1 158 ? 9.898 -2.379 4.871 1.00 96.56 158 ALA A C 1
ATOM 1239 O O . ALA A 1 158 ? 9.504 -3.516 4.611 1.00 96.56 158 ALA A O 1
ATOM 1240 N N . VAL A 1 159 ? 10.756 -1.721 4.089 1.00 93.94 159 VAL A N 1
ATOM 1241 C CA . VAL A 1 159 ? 11.280 -2.233 2.815 1.00 93.94 159 VAL A CA 1
ATOM 1242 C C . VAL A 1 159 ? 12.809 -2.186 2.853 1.00 93.94 159 VAL A C 1
ATOM 1244 O O . VAL A 1 159 ? 13.392 -1.169 2.474 1.00 93.94 159 VAL A O 1
ATOM 1247 N N . PRO A 1 160 ? 13.473 -3.265 3.303 1.00 88.44 160 PRO A N 1
ATOM 1248 C CA . PRO A 1 160 ? 14.922 -3.273 3.480 1.00 88.44 160 PRO A CA 1
ATOM 1249 C C . PRO A 1 160 ? 15.622 -2.980 2.149 1.00 88.44 160 PRO A C 1
ATOM 1251 O O . PRO A 1 160 ? 15.417 -3.678 1.152 1.00 88.44 160 PRO A O 1
ATOM 1254 N N . PHE A 1 161 ? 16.419 -1.912 2.105 1.00 73.88 161 PHE A N 1
ATOM 1255 C CA . PHE A 1 161 ? 16.794 -1.278 0.838 1.00 73.88 161 PHE A CA 1
ATOM 1256 C C . PHE A 1 161 ? 17.977 -1.944 0.126 1.00 73.88 161 PHE A C 1
ATOM 1258 O O . PHE A 1 161 ? 18.226 -1.631 -1.039 1.00 73.88 161 PHE A O 1
ATOM 1265 N N . ARG A 1 162 ? 18.706 -2.885 0.739 1.00 69.69 162 ARG A N 1
ATOM 1266 C CA . ARG A 1 162 ? 19.785 -3.616 0.052 1.00 69.69 162 ARG A CA 1
ATOM 1267 C C . ARG A 1 162 ? 19.938 -5.046 0.565 1.00 69.69 162 ARG A C 1
ATOM 1269 O O . ARG A 1 162 ? 19.916 -5.258 1.775 1.00 69.69 162 ARG A O 1
ATOM 1276 N N . PRO A 1 163 ? 20.210 -6.027 -0.315 1.00 58.06 163 PRO A N 1
ATOM 1277 C CA . PRO A 1 163 ? 20.922 -7.211 0.128 1.00 58.06 163 PRO A CA 1
ATOM 1278 C C . PRO A 1 163 ? 22.304 -6.739 0.594 1.00 58.06 163 PRO A C 1
ATOM 1280 O O . PRO A 1 163 ? 23.100 -6.239 -0.204 1.00 58.06 163 PRO A O 1
ATOM 1283 N N . HIS A 1 164 ? 22.594 -6.845 1.890 1.00 61.44 164 HIS A N 1
ATOM 1284 C CA . HIS A 1 164 ? 23.986 -6.811 2.320 1.00 61.44 164 HIS A CA 1
ATOM 1285 C C . HIS A 1 164 ? 24.709 -7.909 1.534 1.00 61.44 164 HIS A C 1
ATOM 1287 O O . HIS A 1 164 ? 24.159 -8.999 1.380 1.00 61.44 164 HIS A O 1
ATOM 1293 N N . LEU A 1 165 ? 25.904 -7.615 1.010 1.00 72.94 165 LEU A N 1
ATOM 1294 C CA . LEU A 1 165 ? 26.638 -8.433 0.025 1.00 72.94 165 LEU A CA 1
ATOM 1295 C C . LEU A 1 165 ? 26.771 -9.930 0.376 1.00 72.94 165 LEU A C 1
ATOM 1297 O O . LEU A 1 165 ? 27.107 -10.724 -0.495 1.00 72.94 165 LEU A O 1
ATOM 1301 N N . PHE A 1 166 ? 26.468 -10.328 1.615 1.00 77.69 166 PHE A N 1
ATOM 1302 C CA . PHE A 1 166 ? 26.576 -11.698 2.102 1.00 77.69 166 PHE A CA 1
ATOM 1303 C C . PHE A 1 166 ? 25.386 -12.189 2.946 1.00 77.69 166 PHE A C 1
ATOM 1305 O O . PHE A 1 166 ? 25.446 -13.302 3.463 1.00 77.69 166 PHE A O 1
ATOM 1312 N N . THR A 1 167 ? 24.291 -11.427 3.087 1.00 80.25 167 THR A N 1
ATOM 1313 C CA . THR A 1 167 ? 23.105 -11.889 3.837 1.00 80.25 167 THR A CA 1
ATOM 1314 C C . THR A 1 167 ? 21.812 -11.696 3.052 1.00 80.25 167 THR A C 1
ATOM 1316 O O . THR A 1 167 ? 21.617 -10.722 2.323 1.00 80.25 167 THR A O 1
ATOM 1319 N N . LYS A 1 168 ? 20.902 -12.671 3.176 1.00 83.19 168 LYS A N 1
ATOM 1320 C CA . LYS A 1 168 ? 19.550 -12.561 2.623 1.00 83.19 168 LYS A CA 1
ATOM 1321 C C . LYS A 1 168 ? 18.844 -11.423 3.362 1.00 83.19 168 LYS A C 1
ATOM 1323 O O . LYS A 1 168 ? 18.710 -11.489 4.581 1.00 83.19 168 LYS A O 1
ATOM 1328 N N . SER A 1 169 ? 18.416 -10.392 2.637 1.00 86.44 169 SER A N 1
ATOM 1329 C CA . SER A 1 169 ? 17.605 -9.321 3.216 1.00 86.44 169 SER A CA 1
ATOM 1330 C C . SER A 1 169 ? 16.294 -9.902 3.760 1.00 86.44 169 SER A C 1
ATOM 1332 O O . SER A 1 169 ? 15.733 -10.800 3.116 1.00 86.44 169 SER A O 1
ATOM 1334 N N . PRO A 1 170 ? 15.785 -9.405 4.899 1.00 90.94 170 PRO A N 1
ATOM 1335 C CA . PRO A 1 170 ? 14.475 -9.816 5.383 1.00 90.94 170 PRO A CA 1
ATOM 1336 C C . PRO A 1 170 ? 13.381 -9.464 4.358 1.00 90.94 170 PRO A C 1
ATOM 1338 O O . PRO A 1 170 ? 13.583 -8.578 3.519 1.00 90.94 170 PRO A O 1
ATOM 1341 N N . PRO A 1 171 ? 12.239 -10.170 4.369 1.00 93.75 171 PRO A N 1
ATOM 1342 C CA . PRO A 1 171 ? 11.100 -9.786 3.548 1.00 93.75 171 PRO A CA 1
ATOM 1343 C C . PRO A 1 171 ? 10.532 -8.432 4.019 1.00 93.75 171 PRO A C 1
ATOM 1345 O O . PRO A 1 171 ? 10.636 -8.102 5.203 1.00 93.75 171 PRO A O 1
ATOM 1348 N N . PRO A 1 172 ? 9.916 -7.643 3.124 1.00 96.44 172 PRO A N 1
ATOM 1349 C CA . PRO A 1 172 ? 9.218 -6.424 3.486 1.00 96.44 172 PRO A CA 1
ATOM 1350 C C . PRO A 1 172 ? 8.087 -6.733 4.456 1.00 96.44 172 PRO A C 1
ATOM 1352 O O . PRO A 1 172 ? 7.272 -7.619 4.197 1.00 96.44 172 PRO A O 1
ATOM 1355 N N . ALA A 1 173 ? 8.034 -5.988 5.554 1.00 9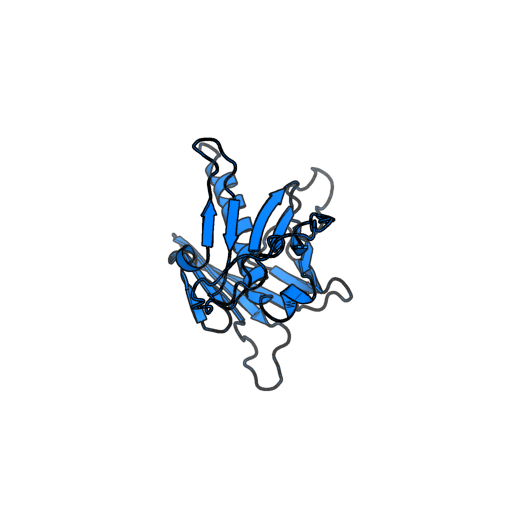7.12 173 ALA A N 1
ATOM 1356 C CA . ALA A 1 173 ? 7.053 -6.180 6.612 1.00 97.12 173 ALA A CA 1
ATOM 1357 C C . ALA A 1 173 ? 5.992 -5.079 6.555 1.00 97.12 173 ALA A C 1
ATOM 1359 O O . ALA A 1 173 ? 6.312 -3.892 6.482 1.00 97.12 173 ALA A O 1
ATOM 1360 N N . LEU A 1 174 ? 4.729 -5.482 6.608 1.00 97.56 174 LEU A N 1
ATOM 1361 C CA . LEU A 1 174 ? 3.555 -4.629 6.642 1.00 97.56 174 LEU A CA 1
ATOM 1362 C C . LEU A 1 174 ? 2.902 -4.730 8.020 1.00 97.56 174 LEU A C 1
ATOM 1364 O O . LEU A 1 174 ? 2.532 -5.810 8.468 1.00 97.56 174 LEU A O 1
ATOM 1368 N N . HIS A 1 175 ? 2.704 -3.588 8.659 1.00 97.75 175 HIS A N 1
ATOM 1369 C CA . HIS A 1 175 ? 1.966 -3.470 9.905 1.00 97.75 175 HIS A CA 1
ATOM 1370 C C . HIS A 1 175 ? 0.803 -2.497 9.715 1.00 97.75 175 HIS A C 1
ATOM 1372 O O . HIS A 1 175 ? 1.001 -1.376 9.249 1.00 97.75 175 HIS A O 1
ATOM 1378 N N . LEU A 1 176 ? -0.401 -2.911 10.093 1.00 96.81 176 LEU A N 1
ATOM 1379 C CA . LEU A 1 176 ? -1.625 -2.107 10.068 1.00 96.81 176 LEU A CA 1
ATOM 1380 C C . LEU A 1 176 ? -2.270 -2.145 11.452 1.00 96.81 176 LEU A C 1
ATOM 1382 O O . LEU A 1 176 ? -2.484 -3.230 12.006 1.00 96.81 176 LEU A O 1
ATOM 1386 N N . THR A 1 177 ? -2.614 -0.985 12.009 1.00 95.00 177 THR A N 1
ATOM 1387 C CA . THR A 1 177 ? -3.287 -0.923 13.311 1.00 95.00 177 THR A CA 1
ATOM 1388 C C . THR A 1 177 ? -4.769 -1.297 13.194 1.00 95.00 177 THR A C 1
ATOM 1390 O O . THR A 1 177 ? -5.360 -1.147 12.123 1.00 95.00 177 THR A O 1
ATOM 1393 N N . PRO A 1 178 ? -5.420 -1.771 14.275 1.00 91.00 178 PRO A N 1
ATOM 1394 C CA . PRO A 1 178 ? -6.838 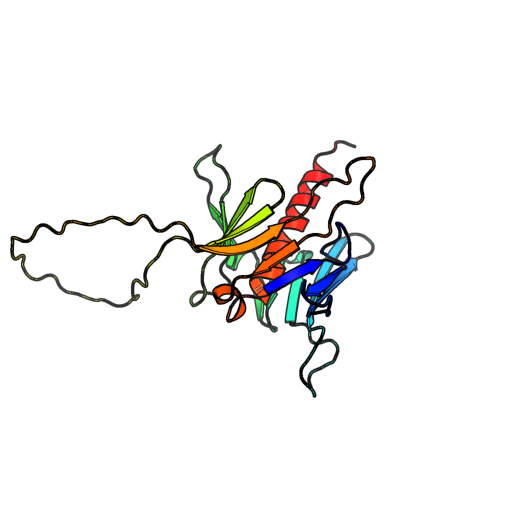-2.143 14.235 1.00 91.00 178 PRO A CA 1
ATOM 1395 C C . PRO A 1 178 ? -7.755 -1.025 13.722 1.00 91.00 178 PRO A C 1
ATOM 1397 O O . PRO A 1 178 ? -8.662 -1.282 12.937 1.00 91.00 178 PRO A O 1
ATOM 1400 N N . ALA A 1 179 ? -7.468 0.226 14.093 1.00 85.75 179 ALA A N 1
ATOM 1401 C CA . ALA A 1 179 ? -8.225 1.390 13.637 1.00 85.75 179 ALA A CA 1
ATOM 1402 C C . ALA A 1 179 ? -8.121 1.624 12.119 1.00 85.75 179 ALA A C 1
ATOM 1404 O O . ALA A 1 179 ? -9.045 2.163 11.517 1.00 85.75 179 ALA A O 1
ATOM 1405 N N . ALA A 1 180 ? -7.001 1.239 11.505 1.00 84.94 180 ALA A N 1
ATOM 1406 C CA . ALA A 1 180 ? -6.797 1.315 10.065 1.00 84.94 180 ALA A CA 1
ATOM 1407 C C . ALA A 1 180 ? -7.459 0.145 9.316 1.00 84.94 180 ALA A C 1
ATOM 1409 O O . ALA A 1 180 ? -7.857 0.312 8.166 1.00 84.94 180 ALA A O 1
ATOM 1410 N N . LEU A 1 181 ? -7.597 -1.019 9.964 1.00 84.81 181 LEU A N 1
ATOM 1411 C CA . LEU A 1 181 ? -8.124 -2.236 9.342 1.00 84.81 181 LEU A CA 1
ATOM 1412 C C . LEU A 1 181 ? -9.614 -2.165 9.004 1.00 84.81 181 LEU A C 1
ATOM 1414 O O . LEU A 1 181 ? -10.019 -2.613 7.939 1.00 84.81 181 LEU A O 1
ATOM 1418 N N . VAL A 1 182 ? -10.429 -1.605 9.899 1.00 83.94 182 VAL A N 1
ATOM 1419 C CA . VAL A 1 182 ? -11.897 -1.614 9.743 1.00 83.94 182 VAL A CA 1
ATOM 1420 C C . VAL A 1 182 ? -12.325 -0.907 8.460 1.00 83.94 182 VAL A C 1
ATOM 1422 O O . VAL A 1 182 ? -13.178 -1.388 7.713 1.00 83.94 182 VAL A O 1
ATOM 1425 N N . ASP A 1 183 ? -11.695 0.230 8.203 1.00 84.75 183 ASP A N 1
ATOM 1426 C CA . ASP A 1 183 ? -12.104 1.127 7.148 1.00 84.75 183 ASP A CA 1
ATOM 1427 C C . ASP A 1 183 ? -11.143 1.057 5.966 1.00 84.75 183 ASP A C 1
ATOM 1429 O O . ASP A 1 183 ? -11.545 0.686 4.861 1.00 84.75 183 ASP A O 1
ATOM 1433 N N . ASP A 1 184 ? -9.878 1.403 6.170 1.00 95.25 184 ASP A N 1
ATOM 1434 C CA . ASP A 1 184 ? -8.964 1.806 5.101 1.00 95.25 184 ASP A CA 1
ATOM 1435 C C . ASP A 1 184 ? -7.873 0.772 4.787 1.00 95.25 184 ASP A C 1
ATOM 1437 O O . ASP A 1 184 ? -6.903 1.100 4.109 1.00 95.25 184 ASP A O 1
ATOM 1441 N N . GLU A 1 185 ? -8.040 -0.488 5.200 1.00 96.44 185 GLU A N 1
ATOM 1442 C CA . GLU A 1 185 ? -7.059 -1.565 4.996 1.00 96.44 185 GLU A CA 1
ATOM 1443 C C . GLU A 1 185 ? -6.560 -1.651 3.547 1.00 96.44 185 GLU A C 1
ATOM 1445 O O . GLU A 1 185 ? -5.382 -1.431 3.261 1.00 96.44 185 GLU A O 1
ATOM 1450 N N . VAL A 1 186 ? -7.472 -1.932 2.611 1.00 97.56 186 VAL A N 1
ATOM 1451 C CA . VAL A 1 186 ? -7.143 -2.098 1.189 1.00 97.56 186 VAL A CA 1
ATOM 1452 C C . VAL A 1 186 ? -6.542 -0.816 0.620 1.00 97.56 186 VAL A C 1
ATOM 1454 O O . VAL A 1 186 ? -5.584 -0.863 -0.150 1.00 97.56 186 VAL A O 1
ATOM 1457 N N . PHE A 1 187 ? -7.080 0.341 1.010 1.00 97.88 187 PHE A N 1
ATOM 1458 C CA . PHE A 1 187 ? -6.579 1.632 0.553 1.00 97.88 187 PHE A CA 1
ATOM 1459 C C . PHE A 1 187 ? -5.125 1.852 0.992 1.00 97.88 187 PHE A C 1
ATOM 1461 O O . PHE A 1 187 ? -4.278 2.160 0.154 1.00 97.88 187 PHE A O 1
ATOM 1468 N N . LEU A 1 188 ? -4.816 1.633 2.271 1.00 97.94 188 LEU A N 1
ATOM 1469 C CA . LEU A 1 188 ? -3.478 1.811 2.829 1.00 97.94 188 LEU A CA 1
ATOM 1470 C C . LEU A 1 188 ? -2.470 0.836 2.220 1.00 97.94 188 LEU A C 1
ATOM 1472 O O . LEU A 1 188 ? -1.369 1.262 1.870 1.00 97.94 188 LEU A O 1
ATOM 1476 N N . ILE A 1 189 ? -2.847 -0.429 2.003 1.00 98.19 189 ILE A N 1
ATOM 1477 C CA . ILE A 1 189 ? -1.991 -1.405 1.310 1.00 98.19 189 ILE A CA 1
ATOM 1478 C C . ILE A 1 189 ? -1.619 -0.889 -0.086 1.00 98.19 189 ILE A C 1
ATOM 1480 O O . ILE A 1 189 ? -0.437 -0.821 -0.433 1.00 98.19 189 ILE A O 1
ATOM 1484 N N . LEU A 1 190 ? -2.609 -0.479 -0.886 1.00 98.44 190 LEU A N 1
ATOM 1485 C CA . LEU A 1 190 ? -2.369 0.013 -2.247 1.00 98.44 190 LEU A CA 1
ATOM 1486 C C . LEU A 1 190 ? -1.530 1.293 -2.258 1.00 98.44 190 LEU A C 1
ATOM 1488 O O . LEU A 1 190 ? -0.665 1.446 -3.118 1.00 98.44 190 LEU A O 1
ATOM 1492 N N . VAL A 1 191 ? -1.766 2.208 -1.317 1.00 97.81 191 VAL A N 1
ATOM 1493 C CA . VAL A 1 191 ? -1.023 3.469 -1.205 1.00 97.81 191 VAL A CA 1
ATOM 1494 C C . VAL A 1 191 ? 0.443 3.224 -0.844 1.00 97.81 191 VAL A C 1
ATOM 1496 O O . VAL A 1 191 ? 1.326 3.814 -1.471 1.00 97.81 191 VAL A O 1
ATOM 1499 N N . LEU A 1 192 ? 0.720 2.327 0.107 1.00 97.81 192 LEU A N 1
ATOM 1500 C CA . LEU A 1 192 ? 2.085 1.970 0.500 1.00 97.81 192 LEU A CA 1
ATOM 1501 C C . LEU A 1 192 ? 2.836 1.288 -0.654 1.00 97.81 192 LEU A C 1
ATOM 1503 O O . LEU A 1 192 ? 3.962 1.679 -0.962 1.00 97.81 192 LEU A O 1
ATOM 1507 N N . ILE A 1 193 ? 2.191 0.350 -1.363 1.00 97.81 193 ILE A N 1
ATOM 1508 C CA . ILE A 1 193 ? 2.754 -0.265 -2.578 1.00 97.81 193 ILE A CA 1
ATOM 1509 C C . ILE A 1 193 ? 3.015 0.805 -3.646 1.00 97.81 193 ILE A C 1
ATOM 1511 O O . ILE A 1 193 ? 4.095 0.846 -4.236 1.00 97.81 193 ILE A O 1
ATOM 1515 N N . TYR A 1 194 ? 2.048 1.693 -3.898 1.00 97.56 194 TYR A N 1
ATOM 1516 C CA . TYR A 1 194 ? 2.177 2.746 -4.903 1.00 97.56 194 TYR A CA 1
ATOM 1517 C C . TYR A 1 194 ? 3.368 3.666 -4.618 1.00 97.56 194 TYR A C 1
ATOM 1519 O O . TYR A 1 194 ? 4.159 3.943 -5.524 1.00 97.56 194 TYR A O 1
ATOM 1527 N N . GLU A 1 195 ? 3.506 4.150 -3.382 1.00 96.56 195 GLU A N 1
ATOM 1528 C CA . GLU A 1 195 ? 4.580 5.080 -3.034 1.00 96.56 195 GLU A CA 1
ATOM 1529 C C . GLU A 1 195 ? 5.956 4.409 -3.006 1.00 96.56 195 GLU A C 1
ATOM 1531 O O . GLU A 1 195 ? 6.925 5.019 -3.469 1.00 96.56 195 GLU A O 1
ATOM 1536 N N . GLU A 1 196 ? 6.046 3.146 -2.582 1.00 96.00 196 GLU A N 1
ATOM 1537 C CA . GLU A 1 196 ? 7.304 2.404 -2.634 1.00 96.00 196 GLU A CA 1
ATOM 1538 C C . GLU A 1 196 ? 7.765 2.157 -4.072 1.00 96.00 196 GLU A C 1
ATOM 1540 O O . GLU A 1 196 ? 8.901 2.474 -4.428 1.00 96.00 196 GLU A O 1
ATOM 1545 N N . VAL A 1 197 ? 6.876 1.683 -4.944 1.00 95.31 197 VAL A N 1
ATOM 1546 C CA . VAL A 1 197 ? 7.205 1.464 -6.360 1.00 95.31 197 VAL A CA 1
ATOM 1547 C C . VAL A 1 197 ? 7.619 2.775 -7.027 1.00 95.31 197 VAL A C 1
ATOM 1549 O O . VAL A 1 197 ? 8.606 2.826 -7.756 1.00 95.31 197 VAL A O 1
ATOM 1552 N N . ARG A 1 198 ? 6.918 3.878 -6.731 1.00 94.12 198 ARG A N 1
ATOM 1553 C CA . ARG A 1 198 ? 7.268 5.209 -7.252 1.00 94.12 198 ARG A CA 1
ATOM 1554 C C . ARG A 1 198 ? 8.610 5.713 -6.732 1.00 94.12 198 ARG A C 1
ATOM 1556 O O . ARG A 1 198 ? 9.248 6.510 -7.420 1.00 94.12 198 ARG A O 1
ATOM 1563 N N . ARG A 1 199 ? 9.026 5.317 -5.529 1.00 92.38 199 ARG A N 1
ATOM 1564 C CA . ARG A 1 199 ? 10.353 5.628 -4.988 1.00 92.38 199 ARG A CA 1
ATOM 1565 C C . ARG A 1 199 ? 11.429 4.836 -5.722 1.00 92.38 199 ARG A C 1
ATOM 1567 O O . ARG A 1 199 ? 12.383 5.454 -6.185 1.00 92.38 199 ARG A O 1
ATOM 1574 N N . GLN A 1 200 ? 11.236 3.528 -5.892 1.00 91.56 200 GLN A N 1
ATOM 1575 C CA . GLN A 1 200 ? 12.152 2.667 -6.647 1.00 91.56 200 GLN A CA 1
ATOM 1576 C C . GLN A 1 200 ? 12.334 3.159 -8.087 1.00 91.56 200 GLN A C 1
ATOM 1578 O O . GLN A 1 200 ? 13.465 3.288 -8.547 1.00 91.56 200 GLN A O 1
ATOM 1583 N N . ASP A 1 201 ? 11.246 3.538 -8.765 1.00 91.31 201 ASP A N 1
ATOM 1584 C CA . ASP A 1 201 ? 11.308 4.098 -10.120 1.00 91.31 201 ASP A CA 1
ATOM 1585 C C . ASP A 1 201 ? 12.203 5.333 -10.193 1.00 91.31 201 ASP A C 1
ATOM 1587 O O . ASP A 1 201 ? 13.047 5.431 -11.077 1.00 91.31 201 ASP A O 1
ATOM 1591 N N . LYS A 1 202 ? 12.052 6.263 -9.241 1.00 90.00 202 LYS A N 1
ATOM 1592 C CA . LYS A 1 202 ? 12.872 7.480 -9.195 1.00 90.00 202 LYS A CA 1
ATOM 1593 C C . LYS A 1 202 ? 14.347 7.161 -8.990 1.00 90.00 202 LYS A C 1
ATOM 1595 O O . LYS A 1 202 ? 15.183 7.768 -9.650 1.00 90.00 202 LYS A O 1
ATOM 1600 N N . THR A 1 203 ? 14.651 6.221 -8.095 1.00 86.00 203 THR A N 1
ATOM 1601 C CA . THR A 1 203 ? 16.024 5.775 -7.834 1.00 86.00 203 THR A CA 1
ATOM 1602 C C . THR A 1 203 ? 16.643 5.098 -9.058 1.00 86.00 203 THR A C 1
ATOM 1604 O O . THR A 1 203 ? 17.813 5.326 -9.349 1.00 86.00 203 THR A O 1
ATOM 1607 N N . ASN A 1 204 ? 15.863 4.326 -9.816 1.00 81.94 204 ASN A N 1
ATOM 1608 C CA . ASN A 1 204 ? 16.349 3.667 -11.027 1.00 81.94 204 ASN A CA 1
ATOM 1609 C C . ASN A 1 204 ? 16.566 4.658 -12.180 1.00 81.94 204 ASN A C 1
ATOM 1611 O O . ASN A 1 204 ? 17.518 4.509 -12.935 1.00 81.94 204 ASN A O 1
ATOM 1615 N N . THR A 1 205 ? 15.733 5.700 -12.298 1.00 76.75 205 THR A N 1
ATOM 1616 C CA . THR A 1 205 ? 15.882 6.730 -13.345 1.00 76.75 205 THR A CA 1
ATOM 1617 C C . THR A 1 205 ? 17.021 7.723 -13.103 1.00 76.75 205 THR A C 1
ATOM 1619 O O . THR A 1 205 ? 17.349 8.487 -14.002 1.00 76.75 205 THR A O 1
ATOM 1622 N N . SER A 1 206 ? 17.606 7.766 -11.901 1.00 60.94 206 SER A N 1
ATOM 1623 C CA . SER A 1 206 ? 18.700 8.695 -11.570 1.00 60.94 206 SER A CA 1
ATOM 1624 C C . SER A 1 206 ? 20.100 8.195 -11.946 1.00 60.94 206 SER A C 1
ATOM 1626 O O . SER A 1 206 ? 21.081 8.858 -11.616 1.00 60.94 206 SER A O 1
ATOM 1628 N N . LEU A 1 207 ? 20.212 7.044 -12.610 1.00 48.44 207 LEU A N 1
ATOM 1629 C CA . LEU A 1 207 ? 21.473 6.577 -13.179 1.00 48.44 207 LEU A CA 1
ATOM 1630 C C . LEU A 1 207 ? 21.588 7.119 -14.614 1.00 48.44 207 LEU A C 1
ATOM 1632 O O . LEU A 1 207 ? 20.724 6.788 -15.426 1.00 48.44 207 LEU A O 1
ATOM 1636 N N . PRO A 1 208 ? 22.580 7.977 -14.927 1.00 46.59 208 PRO A N 1
ATOM 1637 C CA . PRO A 1 208 ? 22.876 8.307 -16.317 1.00 46.59 208 PRO A CA 1
ATOM 1638 C C . PRO A 1 208 ? 23.300 7.026 -17.051 1.00 46.59 208 PRO A C 1
ATOM 1640 O O . PRO A 1 208 ? 24.057 6.231 -16.488 1.00 46.59 208 PRO A O 1
ATOM 1643 N N . GLU A 1 209 ? 22.755 6.823 -18.255 1.00 40.06 209 GLU A N 1
ATOM 1644 C CA . GLU A 1 209 ? 23.202 5.784 -19.200 1.00 40.06 209 GLU A CA 1
ATOM 1645 C C . GLU A 1 209 ? 24.683 5.941 -19.565 1.00 40.06 209 GLU 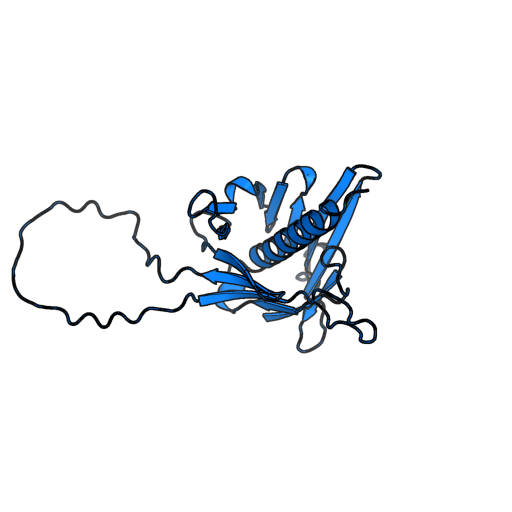A C 1
ATOM 1647 O O . GLU A 1 209 ? 25.153 7.101 -19.673 1.00 40.06 209 GLU A O 1
#

Secondary structure (DSSP, 8-state):
-EEEESSTT-TTSEEEEETTT--EEEEEEEEEETTTEEEEEEEEESSPPTTS-TT-EEEEEETTTTEEEETTEEEEHHHHEEEEESSTT--EEEEEESSTTS-EEEEEEETTEEEEEEPS------S---------------------PPPEEEEEEE------TTSPPPPPEEEE-HHHHHHHHHHHHHHHHHHHHHHHHHHHHTS--

Solvent-accessible surface area (backbone atoms only — not comparable to full-atom values): 12224 Å² total; per-residue (Å²): 88,54,28,30,34,76,32,56,90,43,75,55,61,19,40,37,20,32,65,88,76,63,48,61,52,28,38,29,41,56,46,68,44,98,87,71,50,64,41,37,36,38,35,24,43,59,73,57,59,92,89,52,59,83,75,39,61,46,28,33,42,33,55,79,77,44,26,41,29,50,70,84,47,74,45,46,42,77,79,30,40,52,72,50,57,70,58,100,85,34,73,72,45,34,35,40,28,88,47,93,96,44,74,56,28,41,48,48,79,56,97,53,24,40,37,32,27,32,68,54,74,80,62,83,71,68,96,72,73,95,70,84,91,79,84,91,82,88,88,80,86,76,86,74,81,77,75,79,63,70,59,47,74,32,35,37,40,38,44,74,86,58,64,53,98,88,49,85,56,69,55,25,37,39,39,38,35,72,84,31,50,81,74,45,38,70,55,51,54,52,50,54,52,52,54,51,53,55,49,52,52,52,62,63,66,70,58,82,132

Sequence (209 aa):
MDAFFDNKTNLVSARICAALDDAPLYTVATAHATFRGRVRTVLRDANPLPGAPRDAIVGAINWAERSVEVRGVRRACKDVRRSESNGIFGKKTRYWRWGPGRKEYELTYTHEEWKAMLPPDTADVPADADRTPDTPDKSAKPETDESKQDPALAARLAVPFRPHLFTKSPPPALHLTPAALVDDEVFLILVLIYEEVRRQDKTNTSLPE

Radius of gyration: 20.73 Å; Cα contacts (8 Å, |Δi|>4): 358; chains: 1; bounding box: 52×57×59 Å

Organism: NCBI:txid1033014

Mean predicted aligned error: 8.12 Å

Nearest PDB structures (foldseek):
  6svl-assembly2_F  TM=2.270E-01  e=3.549E+00  Homo sapiens
  7xmx-assembly1_A  TM=2.213E-01  e=3.746E+00  Severe acute respiratory syndrome coronavirus 2
  7edg-assembly1_C  TM=2.870E-01  e=7.582E+00  Severe acute respiratory syndrome coronavirus 2